Protein AF-A0A7K3RRE2-F1 (afdb_monomer_lite)

Secondary structure (DSSP, 8-state):
------------TTPPPHHHHHHHHHTT--BTTEEEPPPPPTT--SHHHHHHHHHHHHHHHT--TT-EEEE--HHHHTTB-TTS-B-S-EEEEEES-HHHHHHHHTT-STTEEEE---TTS-EEEEE-----TTSPPPTT-HHHHHHHHHHHTS-SBSSSSSPB-PPPPHHHHHHHHHHHSSS--HHHHHHHHHHHHTTT---HHHHHHHHHHHHHHTTT-GGGSTTHHHHHHHHHHTT-GGG--

Structure (mmCIF, N/CA/C/O backbone):
data_AF-A0A7K3RRE2-F1
#
_entry.id   AF-A0A7K3RRE2-F1
#
loop_
_atom_site.group_PDB
_atom_site.id
_atom_site.type_symbol
_atom_site.label_atom_id
_atom_site.label_alt_id
_atom_site.label_comp_id
_atom_site.label_asym_id
_atom_site.label_entity_id
_atom_site.label_seq_id
_atom_site.pdbx_PDB_ins_code
_atom_site.Cartn_x
_atom_site.Cartn_y
_atom_site.Cartn_z
_atom_site.occupancy
_atom_site.B_iso_or_equiv
_atom_site.auth_seq_id
_atom_site.auth_comp_id
_atom_site.auth_asym_id
_atom_site.auth_atom_id
_atom_site.pdbx_PDB_model_num
ATOM 1 N N . MET A 1 1 ? 27.439 -22.203 -12.293 1.00 31.14 1 MET A N 1
ATOM 2 C CA . MET A 1 1 ? 27.326 -22.226 -10.820 1.00 31.14 1 MET A CA 1
ATOM 3 C C . MET A 1 1 ? 26.052 -21.471 -10.484 1.00 31.14 1 MET A C 1
ATOM 5 O O . MET A 1 1 ? 26.013 -20.268 -10.677 1.00 31.14 1 MET A O 1
ATOM 9 N N . VAL A 1 2 ? 24.975 -22.194 -10.182 1.00 26.78 2 VAL A N 1
ATOM 10 C CA . VAL A 1 2 ? 23.625 -21.633 -10.018 1.00 26.78 2 VAL A CA 1
ATOM 11 C C . VAL A 1 2 ? 23.490 -21.145 -8.580 1.00 26.78 2 VAL A C 1
ATOM 13 O O . VAL A 1 2 ? 23.522 -21.957 -7.659 1.00 26.78 2 VAL A O 1
ATOM 16 N N . VAL A 1 3 ? 23.372 -19.833 -8.384 1.00 26.69 3 VAL A N 1
ATOM 17 C CA . VAL A 1 3 ? 22.969 -19.263 -7.096 1.00 26.69 3 VAL A CA 1
ATOM 18 C C . VAL A 1 3 ? 21.448 -19.182 -7.115 1.00 26.69 3 VAL A C 1
ATOM 20 O O . VAL A 1 3 ? 20.869 -18.290 -7.725 1.00 26.69 3 VAL A O 1
ATOM 23 N N . LEU A 1 4 ? 20.800 -20.161 -6.484 1.00 29.23 4 LEU A N 1
ATOM 24 C CA . LEU A 1 4 ? 19.407 -20.041 -6.072 1.00 29.23 4 LEU A CA 1
ATOM 25 C C . LEU A 1 4 ? 19.331 -18.910 -5.040 1.00 29.23 4 LEU A C 1
ATOM 27 O O . LEU A 1 4 ? 19.715 -19.102 -3.886 1.00 29.23 4 LEU A O 1
ATOM 31 N N . VAL A 1 5 ? 18.830 -17.744 -5.444 1.00 36.38 5 VAL A N 1
ATOM 32 C CA . VAL A 1 5 ? 18.353 -16.724 -4.505 1.00 36.38 5 VAL A CA 1
ATOM 33 C C . VAL A 1 5 ? 17.034 -17.243 -3.941 1.00 36.38 5 VAL A C 1
ATOM 35 O O . VAL A 1 5 ? 15.945 -16.976 -4.438 1.00 36.38 5 VAL A O 1
ATOM 38 N N . GLY A 1 6 ? 17.155 -18.114 -2.942 1.00 31.75 6 GLY A N 1
ATOM 39 C CA . GLY A 1 6 ? 16.036 -18.528 -2.120 1.00 31.75 6 GLY A CA 1
ATOM 40 C C . GLY A 1 6 ? 15.532 -17.327 -1.334 1.00 31.75 6 GLY A C 1
ATOM 41 O O . GLY A 1 6 ? 16.311 -16.639 -0.678 1.00 31.75 6 GLY A O 1
ATOM 42 N N . LEU A 1 7 ? 14.219 -17.109 -1.391 1.00 39.25 7 LEU A N 1
ATOM 43 C CA . LEU A 1 7 ? 13.451 -16.333 -0.426 1.00 39.25 7 LEU A CA 1
ATOM 44 C C . LEU A 1 7 ? 13.948 -16.673 0.986 1.00 39.25 7 LEU A C 1
ATOM 46 O O . LEU A 1 7 ? 13.617 -17.729 1.529 1.00 39.25 7 LEU A O 1
ATOM 50 N N . ASN A 1 8 ? 14.769 -15.806 1.576 1.00 35.31 8 ASN A N 1
ATOM 51 C CA . ASN A 1 8 ? 15.226 -15.968 2.948 1.00 35.31 8 ASN A CA 1
ATOM 52 C C . ASN A 1 8 ? 14.050 -15.649 3.882 1.00 35.31 8 ASN A C 1
ATOM 54 O O . ASN A 1 8 ? 13.936 -14.568 4.445 1.00 35.31 8 ASN A O 1
ATOM 58 N N . THR A 1 9 ? 13.158 -16.621 4.065 1.00 47.88 9 THR A N 1
ATOM 59 C CA . THR A 1 9 ? 12.097 -16.601 5.082 1.00 47.88 9 THR A CA 1
ATOM 60 C C . THR A 1 9 ? 12.611 -16.985 6.472 1.00 47.88 9 THR A C 1
ATOM 62 O O . THR A 1 9 ? 11.819 -17.268 7.371 1.00 47.88 9 THR A O 1
ATOM 65 N N . ASN A 1 10 ? 13.928 -17.015 6.685 1.00 42.81 10 ASN A N 1
ATOM 66 C CA . ASN A 1 10 ? 14.509 -17.343 7.981 1.00 42.81 10 ASN A CA 1
ATOM 67 C C . ASN A 1 10 ? 14.494 -16.118 8.893 1.00 42.81 10 ASN A C 1
ATOM 69 O O . ASN A 1 10 ? 15.499 -15.440 9.097 1.00 42.81 10 ASN A O 1
ATOM 73 N N . ARG A 1 11 ? 13.322 -15.864 9.480 1.00 55.97 11 ARG A N 1
ATOM 74 C CA . ARG A 1 11 ? 13.216 -15.013 10.659 1.00 55.97 11 ARG A CA 1
ATOM 75 C C . ARG A 1 11 ? 14.093 -15.632 11.765 1.00 55.97 11 ARG A C 1
ATOM 77 O O . ARG A 1 11 ? 13.909 -16.815 12.065 1.00 55.97 11 ARG A O 1
ATOM 84 N N . PRO A 1 12 ? 15.025 -14.887 12.385 1.00 46.59 12 PRO A N 1
ATOM 85 C CA . PRO A 1 12 ? 15.775 -15.401 13.523 1.00 46.59 12 PRO A CA 1
ATOM 86 C C . PRO A 1 12 ? 14.796 -15.821 14.625 1.00 46.59 12 PRO A C 1
ATOM 88 O O . PRO A 1 12 ? 13.812 -15.124 14.903 1.00 46.59 12 PRO A O 1
ATOM 91 N N . ALA A 1 13 ? 15.036 -16.990 15.223 1.00 40.66 13 ALA A N 1
ATOM 92 C CA . ALA A 1 13 ? 14.185 -17.541 16.269 1.00 40.66 13 ALA A CA 1
ATOM 93 C C . ALA A 1 13 ? 13.994 -16.503 17.392 1.00 40.66 13 ALA A C 1
ATOM 95 O O . ALA A 1 13 ? 14.954 -16.113 18.050 1.00 40.66 13 ALA A O 1
ATOM 96 N N . GLY A 1 14 ? 12.756 -16.030 17.576 1.00 52.34 14 GLY A N 1
ATOM 97 C CA . GLY A 1 14 ? 12.389 -15.063 18.619 1.00 52.34 14 GLY A CA 1
ATOM 98 C C . GLY A 1 14 ? 11.872 -13.706 18.131 1.00 52.34 14 GLY A C 1
ATOM 99 O O . GLY A 1 14 ? 11.270 -12.983 18.924 1.00 52.34 14 GLY A O 1
ATOM 100 N N . GLN A 1 15 ? 12.016 -13.353 16.849 1.00 67.56 15 GLN A N 1
ATOM 101 C CA . GLN A 1 15 ? 11.424 -12.109 16.342 1.00 67.56 15 GLN A CA 1
ATOM 102 C C . GLN A 1 15 ? 9.907 -12.295 16.118 1.00 67.56 15 GLN A C 1
ATOM 104 O O . GLN A 1 15 ? 9.456 -13.261 15.500 1.00 67.56 15 GLN A O 1
ATOM 109 N N . GLN A 1 16 ? 9.088 -11.399 16.674 1.00 83.06 16 GLN A N 1
ATOM 110 C CA . GLN A 1 16 ? 7.632 -11.446 16.503 1.00 83.06 16 GLN A CA 1
ATOM 111 C C . GLN A 1 16 ? 7.243 -11.009 15.083 1.00 83.06 16 GLN A C 1
ATOM 113 O O . GLN A 1 16 ? 7.797 -10.040 14.568 1.00 83.06 16 GLN A O 1
ATOM 118 N N . SER A 1 17 ? 6.268 -11.695 14.472 1.00 93.50 17 SER A N 1
ATOM 119 C CA . SER A 1 17 ? 5.682 -11.268 13.189 1.00 93.50 17 SER A CA 1
ATOM 120 C C . SER A 1 17 ? 5.029 -9.887 13.293 1.00 93.50 17 SER A C 1
ATOM 122 O O . SER A 1 17 ? 4.598 -9.493 14.384 1.00 93.50 17 SER A O 1
ATOM 124 N N . ASP A 1 18 ? 4.888 -9.180 12.168 1.00 95.25 18 ASP A N 1
ATOM 125 C CA . ASP A 1 18 ? 4.164 -7.903 12.136 1.00 95.25 18 ASP A CA 1
ATOM 126 C C . ASP A 1 18 ? 2.739 -8.062 12.674 1.00 95.25 18 ASP A C 1
ATOM 128 O O . ASP A 1 18 ? 2.297 -7.288 13.522 1.00 95.25 18 ASP A O 1
ATOM 132 N N . LEU A 1 19 ? 2.046 -9.128 12.267 1.00 95.50 19 LEU A N 1
ATOM 133 C CA . LEU A 1 19 ? 0.714 -9.455 12.762 1.00 95.50 19 LEU A CA 1
ATOM 134 C C . LEU A 1 19 ? 0.691 -9.630 14.285 1.00 95.50 19 LEU A C 1
ATOM 136 O O . LEU A 1 19 ? -0.239 -9.166 14.944 1.00 95.50 19 LEU A O 1
ATOM 140 N N . SER A 1 20 ? 1.695 -10.293 14.862 1.00 94.62 20 SER A N 1
ATOM 141 C CA . SER A 1 20 ? 1.798 -10.473 16.316 1.00 94.62 20 SER A CA 1
ATOM 142 C C . SER A 1 20 ? 1.983 -9.139 17.037 1.00 94.62 20 SER A C 1
ATOM 144 O O . SER A 1 20 ? 1.308 -8.904 18.041 1.00 94.62 20 SER A O 1
ATOM 146 N N . ARG A 1 21 ? 2.847 -8.261 16.511 1.00 95.56 21 ARG A N 1
ATOM 147 C CA . ARG A 1 21 ? 3.105 -6.919 17.061 1.00 95.56 21 ARG A CA 1
ATOM 148 C C . ARG A 1 21 ? 1.865 -6.034 16.978 1.00 95.56 21 ARG A C 1
ATOM 150 O O . ARG A 1 21 ? 1.461 -5.455 17.983 1.00 95.56 21 ARG A O 1
ATOM 157 N N . ILE A 1 22 ? 1.211 -6.005 15.817 1.00 96.75 22 ILE A N 1
ATOM 158 C CA . ILE A 1 22 ? -0.022 -5.241 15.592 1.00 96.75 22 ILE A CA 1
ATOM 159 C C . ILE A 1 22 ? -1.144 -5.773 16.484 1.00 96.75 22 ILE A C 1
ATOM 161 O O . ILE A 1 22 ? -1.813 -4.984 17.135 1.00 96.75 22 ILE A O 1
ATOM 165 N N . LYS A 1 23 ? -1.319 -7.095 16.616 1.00 95.44 23 LYS A N 1
ATOM 166 C CA . LYS A 1 23 ? -2.306 -7.671 17.551 1.00 95.44 23 LYS A CA 1
ATOM 167 C C . LYS A 1 23 ? -1.994 -7.356 19.013 1.00 95.44 23 LYS A C 1
ATOM 169 O O . LYS A 1 23 ? -2.926 -7.249 19.806 1.00 95.44 23 LYS A O 1
ATOM 174 N N . ALA A 1 24 ? -0.717 -7.286 19.392 1.00 95.25 24 ALA A N 1
ATOM 175 C CA . ALA A 1 24 ? -0.319 -6.935 20.751 1.00 95.25 24 ALA A CA 1
ATOM 176 C C . ALA A 1 24 ? -0.683 -5.483 21.070 1.00 95.25 24 ALA A C 1
ATOM 178 O O . ALA A 1 24 ? -1.351 -5.254 22.071 1.00 95.25 24 ALA A O 1
ATOM 179 N N . TRP A 1 25 ? -0.337 -4.549 20.183 1.00 96.19 25 TRP A N 1
ATOM 180 C CA . TRP A 1 25 ? -0.763 -3.152 20.274 1.00 96.19 25 TRP A CA 1
ATOM 181 C C . TRP A 1 25 ? -2.285 -3.000 20.226 1.00 96.19 25 TRP A C 1
ATOM 183 O O . TRP A 1 25 ? -2.861 -2.324 21.063 1.00 96.19 25 TRP A O 1
ATOM 193 N N . TRP A 1 26 ? -2.973 -3.700 19.326 1.00 96.88 26 TRP A N 1
ATOM 194 C CA . TRP A 1 26 ? -4.429 -3.623 19.221 1.00 96.88 26 TRP A CA 1
ATOM 195 C C . TRP A 1 26 ? -5.137 -3.987 20.530 1.00 96.88 26 TRP A C 1
ATOM 197 O O . TRP A 1 26 ? -6.140 -3.387 20.891 1.00 96.88 26 TRP A O 1
ATOM 207 N N . ARG A 1 27 ? -4.586 -4.949 21.280 1.00 95.25 27 ARG A N 1
ATOM 208 C CA . ARG A 1 27 ? -5.105 -5.351 22.596 1.00 95.25 27 ARG A CA 1
ATOM 209 C C . ARG A 1 27 ? -4.899 -4.307 23.693 1.00 95.25 27 ARG A C 1
ATOM 211 O O . ARG A 1 27 ? -5.543 -4.429 24.729 1.00 95.25 27 ARG A O 1
ATOM 218 N N . THR A 1 28 ? -4.016 -3.328 23.499 1.00 95.00 28 THR A N 1
ATOM 219 C CA . THR A 1 28 ? -3.840 -2.215 24.444 1.00 95.00 28 THR A CA 1
ATOM 220 C C . THR A 1 28 ? -4.787 -1.055 24.159 1.00 95.00 28 THR A C 1
ATOM 222 O O . THR A 1 28 ? -4.822 -0.112 24.942 1.00 95.00 28 THR A O 1
ATOM 225 N N . LEU A 1 29 ? -5.513 -1.089 23.039 1.00 95.38 29 LEU A N 1
ATOM 226 C CA . LEU A 1 29 ? -6.473 -0.055 22.672 1.00 95.38 29 LEU A CA 1
ATOM 227 C C . LEU A 1 29 ? -7.806 -0.253 23.399 1.00 95.38 29 LEU A C 1
ATOM 229 O O . LEU A 1 29 ? -8.198 -1.371 23.737 1.00 95.38 29 LEU A O 1
ATOM 233 N N . GLY A 1 30 ? -8.523 0.851 23.574 1.00 89.25 30 GLY A N 1
ATOM 234 C CA . GLY A 1 30 ? -9.802 0.913 24.272 1.00 89.25 30 GLY A CA 1
ATOM 235 C C . GLY A 1 30 ? -9.765 1.943 25.394 1.00 89.25 30 GLY A C 1
ATOM 236 O O . GLY A 1 30 ? -8.710 2.247 25.949 1.00 89.25 30 GLY A O 1
ATOM 237 N N . GLY A 1 31 ? -10.920 2.511 25.710 1.00 85.56 31 GLY A N 1
ATOM 238 C CA . GLY A 1 31 ? -11.036 3.558 26.713 1.00 85.56 31 GLY A CA 1
ATOM 239 C C . GLY A 1 31 ? -12.449 4.113 26.789 1.00 85.56 31 GLY A C 1
ATOM 240 O O . GLY A 1 31 ? -13.397 3.524 26.271 1.00 85.56 31 GLY A O 1
ATOM 241 N N . ASP A 1 32 ? -12.590 5.259 27.444 1.00 82.38 32 ASP A N 1
ATOM 242 C CA . ASP A 1 32 ? -13.890 5.906 27.569 1.00 82.38 32 ASP A CA 1
ATOM 243 C C . ASP A 1 32 ? -14.425 6.332 26.190 1.00 82.38 32 ASP A C 1
ATOM 245 O O . ASP A 1 32 ? -13.739 7.016 25.428 1.00 82.38 32 ASP A O 1
ATOM 249 N N . ARG A 1 33 ? -15.640 5.882 25.854 1.00 91.69 33 ARG A N 1
ATOM 250 C CA . ARG A 1 33 ? -16.320 6.083 24.556 1.00 91.69 33 ARG A CA 1
ATOM 251 C C . ARG A 1 33 ? -15.571 5.582 23.308 1.00 91.69 33 ARG A C 1
ATOM 253 O O . ARG A 1 33 ? -15.997 5.889 22.192 1.00 91.69 33 ARG A O 1
ATOM 260 N N . PHE A 1 34 ? -14.525 4.768 23.472 1.00 96.81 34 PHE A N 1
ATOM 261 C CA . PHE A 1 34 ? -13.806 4.126 22.371 1.00 96.81 34 PHE A CA 1
ATOM 262 C C . PHE A 1 34 ? -13.542 2.641 22.635 1.00 96.81 34 PHE A C 1
ATOM 264 O O . PHE A 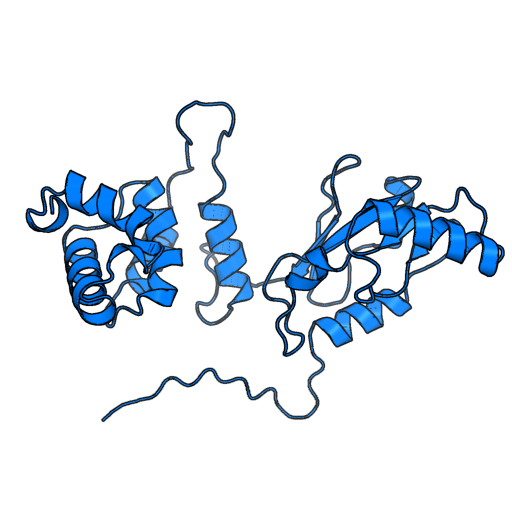1 34 ? -12.964 2.261 23.653 1.00 96.81 34 PHE A O 1
ATOM 271 N N . ALA A 1 35 ? -13.897 1.793 21.675 1.00 96.69 35 ALA A N 1
ATOM 272 C CA . ALA A 1 35 ? -13.649 0.359 21.731 1.00 96.69 35 ALA A CA 1
ATOM 273 C C . ALA A 1 35 ? -12.964 -0.150 20.460 1.00 96.69 35 ALA A C 1
ATOM 275 O O . ALA A 1 35 ? -13.045 0.442 19.388 1.00 96.69 35 ALA A O 1
ATOM 276 N N . VAL A 1 36 ? -12.323 -1.310 20.558 1.00 96.56 36 VAL A N 1
ATOM 277 C CA . VAL A 1 36 ? -11.822 -2.023 19.385 1.00 96.56 36 VAL A CA 1
ATOM 278 C C . VAL A 1 36 ? -12.420 -3.415 19.321 1.00 96.56 36 VAL A C 1
ATOM 280 O O . VAL A 1 36 ? -12.507 -4.118 20.333 1.00 96.56 36 VAL A O 1
ATOM 283 N N . LEU A 1 37 ? -12.831 -3.833 18.126 1.00 94.62 37 LEU A N 1
ATOM 284 C CA . LEU A 1 37 ? -13.268 -5.209 17.925 1.00 94.62 37 LEU A CA 1
ATOM 285 C C . LEU A 1 37 ? -12.062 -6.144 17.965 1.00 94.62 37 LEU A C 1
ATOM 287 O O . LEU A 1 37 ? -10.975 -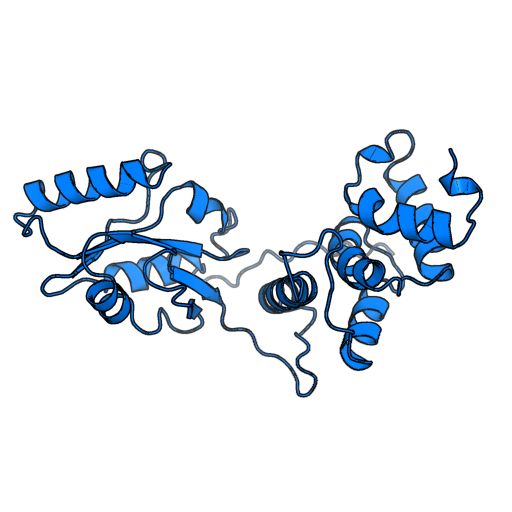5.759 17.531 1.00 94.62 37 LEU A O 1
ATOM 291 N N . PRO A 1 38 ? -12.218 -7.393 18.432 1.00 90.88 38 PRO A N 1
ATOM 292 C CA . PRO A 1 38 ? -11.141 -8.368 18.330 1.00 90.88 38 PRO A CA 1
ATOM 293 C C . PRO A 1 38 ? -10.701 -8.527 16.862 1.00 90.88 38 PRO A C 1
ATOM 295 O O . PRO A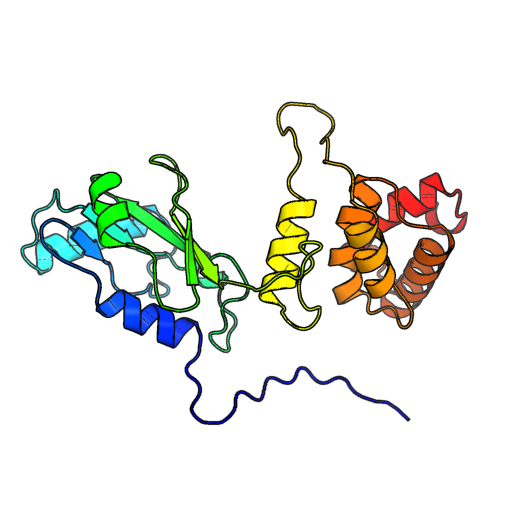 1 38 ? -11.523 -8.325 15.961 1.00 90.88 38 PRO A O 1
ATOM 298 N N . PRO A 1 39 ? -9.432 -8.904 16.601 1.00 87.19 39 PRO A N 1
ATOM 299 C CA . PRO A 1 39 ? -8.972 -9.236 15.255 1.00 87.19 39 PRO A CA 1
ATOM 300 C C . PRO A 1 39 ? -9.953 -10.180 14.542 1.00 87.19 39 PRO A C 1
ATOM 302 O O . PRO A 1 39 ? -10.477 -11.086 15.196 1.00 87.19 39 PRO A O 1
ATOM 305 N N . PRO A 1 40 ? -10.199 -10.003 13.233 1.00 84.62 40 PRO A N 1
ATOM 306 C CA . PRO A 1 40 ? -11.231 -10.739 12.526 1.00 84.62 40 PRO A CA 1
ATOM 307 C C . PRO A 1 40 ? -10.936 -12.238 12.536 1.00 84.62 40 PRO A C 1
ATOM 309 O O . PRO A 1 40 ? -9.809 -12.692 12.311 1.00 84.62 40 PRO A O 1
ATOM 312 N N . THR A 1 41 ? -11.987 -13.008 12.763 1.00 78.75 41 THR A N 1
ATOM 313 C CA . THR A 1 41 ? -12.107 -14.393 12.313 1.00 78.75 41 THR A CA 1
ATOM 314 C C . THR A 1 41 ? -12.550 -14.399 10.849 1.00 78.75 41 THR A C 1
ATOM 316 O O . THR A 1 41 ? -12.943 -13.370 10.300 1.00 78.75 41 THR A O 1
ATOM 319 N N . ARG A 1 42 ? -12.545 -15.568 10.196 1.00 74.62 42 ARG A N 1
ATOM 320 C CA . ARG A 1 42 ? -13.058 -15.698 8.817 1.00 74.62 42 ARG A CA 1
ATOM 321 C C . ARG A 1 42 ? -14.544 -15.333 8.659 1.00 74.62 42 ARG A C 1
ATOM 323 O O . ARG A 1 42 ? -15.000 -15.231 7.530 1.00 74.62 42 ARG A O 1
ATOM 330 N N . SER A 1 43 ? -15.279 -15.154 9.759 1.00 73.62 43 SER A N 1
ATOM 331 C CA . SER A 1 43 ? -16.689 -14.751 9.761 1.00 73.62 43 SER A CA 1
ATOM 332 C C . SER A 1 43 ? -16.911 -13.248 9.571 1.00 73.62 43 SER A C 1
ATOM 334 O O . SER A 1 43 ? -17.968 -12.888 9.077 1.00 73.62 43 SER A O 1
ATOM 336 N N . ARG A 1 44 ? -15.941 -12.378 9.902 1.00 79.44 44 ARG A N 1
ATOM 337 C CA . ARG A 1 44 ? -16.030 -10.932 9.627 1.00 79.44 44 ARG A CA 1
ATOM 338 C C . ARG A 1 44 ? -15.389 -10.641 8.278 1.00 79.44 44 ARG A C 1
ATOM 340 O O . ARG A 1 44 ? -14.197 -10.325 8.218 1.00 79.44 44 ARG A O 1
ATOM 347 N N . TYR A 1 45 ? -16.141 -10.800 7.196 1.00 73.00 45 TYR A N 1
ATOM 348 C CA . TYR A 1 45 ? -15.609 -10.683 5.840 1.00 73.00 45 TYR A CA 1
ATOM 349 C C . TYR A 1 45 ? -15.705 -9.254 5.293 1.00 73.00 45 TYR A C 1
ATOM 351 O O . TYR A 1 45 ? -14.775 -8.793 4.623 1.00 73.00 45 TYR A O 1
ATOM 359 N N . THR A 1 46 ? -16.784 -8.546 5.633 1.00 79.06 46 THR A N 1
ATOM 360 C CA . THR A 1 46 ? -17.142 -7.230 5.091 1.00 79.06 46 THR A CA 1
ATOM 361 C C . THR A 1 46 ? -17.113 -6.111 6.137 1.00 79.06 46 THR A C 1
ATOM 363 O O . THR A 1 46 ? -16.917 -6.336 7.333 1.00 79.06 46 THR A O 1
ATOM 366 N N . GLN A 1 47 ? -17.305 -4.874 5.667 1.00 79.75 47 GLN A N 1
ATOM 367 C CA . GLN A 1 47 ? -17.511 -3.705 6.520 1.00 79.75 47 GLN A CA 1
ATOM 368 C C . GLN A 1 47 ? -18.822 -3.813 7.321 1.00 79.75 47 GLN A C 1
ATOM 370 O O . GLN A 1 47 ? -18.837 -3.527 8.514 1.00 79.75 47 GLN A O 1
ATOM 375 N N . SER A 1 48 ? -19.915 -4.263 6.694 1.00 82.19 48 SER A N 1
ATOM 376 C CA . SER A 1 48 ? -21.219 -4.410 7.355 1.00 82.19 48 SER A CA 1
ATOM 377 C C . SER A 1 48 ? -21.149 -5.361 8.550 1.00 82.19 48 SER A C 1
ATOM 379 O O . SER A 1 48 ? -21.614 -5.000 9.630 1.00 82.19 48 SER A O 1
ATOM 381 N N . ASP A 1 49 ? -20.448 -6.489 8.398 1.00 83.62 49 ASP A N 1
ATOM 382 C CA . ASP A 1 49 ? -20.230 -7.469 9.473 1.00 83.62 49 ASP A CA 1
ATOM 383 C C . ASP A 1 49 ? -19.549 -6.826 10.697 1.00 83.62 49 ASP A C 1
ATOM 385 O O . ASP A 1 49 ? -19.802 -7.195 11.837 1.00 83.62 49 ASP A O 1
ATOM 389 N N . GLY A 1 50 ? -18.688 -5.822 10.485 1.00 86.44 50 GLY A N 1
ATOM 390 C CA . GLY A 1 50 ? -18.032 -5.104 11.577 1.00 86.44 50 GLY A CA 1
ATOM 391 C C . GLY A 1 50 ? -18.986 -4.253 12.418 1.00 86.44 50 GLY A C 1
ATOM 392 O O . GLY A 1 50 ? -18.790 -4.139 13.625 1.00 86.44 50 GLY A O 1
ATOM 393 N N . HIS A 1 51 ? -20.027 -3.669 11.820 1.00 90.06 51 HIS A N 1
ATOM 394 C CA . HIS A 1 51 ? -21.032 -2.915 12.577 1.00 90.06 51 HIS A CA 1
ATOM 395 C C . HIS A 1 51 ? -21.934 -3.844 13.400 1.00 90.06 51 HIS A C 1
ATOM 397 O O . HIS A 1 51 ? -22.260 -3.518 14.542 1.00 90.06 51 HIS A O 1
ATOM 403 N N . GLU A 1 52 ? -22.295 -5.005 12.851 1.00 90.31 52 GLU A N 1
ATOM 404 C CA . GLU A 1 52 ? -23.078 -6.027 13.555 1.00 90.31 52 GLU A CA 1
ATOM 405 C C . GLU A 1 52 ? -22.292 -6.615 14.735 1.00 90.31 52 GLU A C 1
ATOM 407 O O . GLU A 1 52 ? -22.784 -6.610 15.866 1.00 90.31 52 GLU A O 1
ATOM 412 N N . ASP A 1 53 ? -21.029 -6.991 14.509 1.00 90.50 53 ASP A N 1
ATOM 413 C CA . ASP A 1 53 ? -20.122 -7.472 15.556 1.00 90.50 53 ASP A CA 1
ATOM 414 C C . ASP A 1 53 ? -19.941 -6.441 16.684 1.00 90.50 53 ASP A C 1
ATOM 416 O O . ASP A 1 53 ? -19.824 -6.802 17.858 1.00 90.50 53 ASP A O 1
ATOM 420 N N . ALA A 1 54 ? -19.893 -5.148 16.345 1.00 92.31 54 ALA A N 1
ATOM 421 C CA . ALA A 1 54 ? -19.803 -4.084 17.338 1.00 92.31 54 ALA A CA 1
ATOM 422 C C . ALA A 1 54 ? -21.068 -3.995 18.189 1.00 92.31 54 ALA A C 1
ATOM 424 O O . ALA A 1 54 ? -20.962 -3.949 19.414 1.00 92.31 54 ALA A O 1
ATOM 425 N N . ALA A 1 55 ? -22.248 -4.036 17.567 1.00 92.69 55 ALA A N 1
ATOM 426 C CA . ALA A 1 55 ? -23.518 -4.024 18.285 1.00 92.69 55 ALA A CA 1
ATOM 427 C C . ALA A 1 55 ? -23.647 -5.229 19.235 1.00 92.69 55 ALA A C 1
ATOM 429 O O . ALA A 1 55 ? -24.006 -5.054 20.403 1.00 92.69 55 ALA A O 1
ATOM 430 N N . GLU A 1 56 ? -23.288 -6.433 18.777 1.00 93.25 56 GLU A N 1
ATOM 431 C CA . GLU A 1 56 ? -23.295 -7.646 19.605 1.00 93.25 56 GLU A CA 1
ATOM 432 C C . GLU A 1 56 ? -22.291 -7.550 20.762 1.00 93.25 56 GLU A C 1
ATOM 434 O O . GLU A 1 56 ? -22.630 -7.826 21.921 1.00 93.25 56 GLU A O 1
ATOM 439 N N . MET A 1 57 ? -21.058 -7.115 20.477 1.00 92.94 57 MET A N 1
ATOM 440 C CA . MET A 1 57 ? -20.029 -6.937 21.500 1.00 92.94 57 MET A CA 1
ATOM 441 C C . MET A 1 57 ? -20.463 -5.906 22.545 1.00 92.94 57 MET A C 1
ATOM 443 O O . MET A 1 57 ? -20.241 -6.121 23.739 1.00 92.94 57 MET A O 1
ATOM 447 N N . PHE A 1 58 ? -21.074 -4.800 22.118 1.00 94.50 58 PHE A N 1
ATOM 448 C CA . PHE A 1 58 ? -21.528 -3.746 23.017 1.00 94.50 58 PHE A CA 1
ATOM 449 C C . PHE A 1 58 ? -22.651 -4.228 23.925 1.00 94.50 58 PHE A C 1
ATOM 451 O O . PHE A 1 58 ? -22.543 -4.074 25.143 1.00 94.50 58 PHE A O 1
ATOM 458 N N . ALA A 1 59 ? -23.659 -4.900 23.363 1.00 94.25 59 ALA A N 1
ATOM 459 C CA . ALA A 1 59 ? -24.747 -5.496 24.134 1.00 94.25 59 ALA A CA 1
ATOM 460 C C . ALA A 1 59 ? -24.226 -6.522 25.155 1.00 94.25 59 ALA A C 1
ATOM 462 O O . ALA A 1 59 ? -24.614 -6.494 26.321 1.00 94.25 59 ALA A O 1
ATOM 463 N N . THR A 1 60 ? -23.289 -7.380 24.742 1.00 94.69 60 THR A N 1
ATOM 464 C CA . THR A 1 60 ? -22.715 -8.433 25.597 1.00 94.69 60 THR A CA 1
ATOM 465 C C . THR A 1 60 ? -21.871 -7.869 26.741 1.00 94.69 60 THR A C 1
ATOM 467 O O . THR A 1 60 ? -21.847 -8.433 27.834 1.00 94.69 60 THR A O 1
ATOM 470 N N . ARG A 1 61 ? -21.149 -6.767 26.504 1.00 92.50 61 ARG A N 1
ATOM 471 C CA . ARG A 1 61 ? -20.213 -6.176 27.478 1.00 92.50 61 ARG A CA 1
ATOM 472 C C . ARG A 1 61 ? -20.792 -4.996 28.259 1.00 92.50 61 ARG A C 1
ATOM 474 O O . ARG A 1 61 ? -20.076 -4.426 29.075 1.00 92.50 61 ARG A O 1
ATOM 481 N N . GLY A 1 62 ? -22.049 -4.622 28.012 1.00 92.44 62 GLY A N 1
ATOM 482 C CA . GLY A 1 62 ? -22.677 -3.455 28.636 1.00 92.44 62 GLY A CA 1
ATOM 483 C C . GLY A 1 62 ? -22.018 -2.128 28.240 1.00 92.44 62 GLY A C 1
ATOM 484 O O . GLY A 1 62 ? -21.983 -1.197 29.040 1.00 92.44 62 GLY A O 1
ATOM 485 N N . ILE A 1 63 ? -21.460 -2.053 27.030 1.00 92.88 63 ILE A N 1
ATOM 486 C CA . ILE A 1 63 ? -20.874 -0.828 26.470 1.00 92.88 63 ILE A CA 1
ATOM 487 C C . ILE A 1 63 ? -22.006 0.000 25.848 1.00 92.88 63 ILE A C 1
ATOM 489 O O . ILE A 1 63 ? -22.927 -0.556 25.248 1.00 92.88 63 ILE A O 1
ATOM 493 N N . ALA A 1 64 ? -21.953 1.327 25.987 1.00 92.56 64 ALA A N 1
ATOM 494 C CA . ALA A 1 64 ? -22.972 2.212 25.428 1.00 92.56 64 ALA A CA 1
ATOM 495 C C . ALA A 1 64 ? -23.027 2.091 23.893 1.00 92.56 64 ALA A C 1
ATOM 497 O O . ALA A 1 64 ? -21.986 2.055 23.238 1.00 92.56 64 ALA A O 1
ATOM 498 N N . ALA A 1 65 ? -24.230 2.031 23.315 1.00 90.00 65 ALA A N 1
ATOM 499 C CA . ALA A 1 65 ? -24.419 1.770 21.884 1.00 90.00 65 ALA A CA 1
ATOM 500 C C . ALA A 1 65 ? -23.860 2.874 20.962 1.00 90.00 65 ALA A C 1
ATOM 502 O O . ALA A 1 65 ? -23.615 2.625 19.786 1.00 90.00 65 ALA A O 1
ATOM 503 N N . ASP A 1 66 ? -23.648 4.079 21.493 1.00 92.31 66 ASP A N 1
ATOM 504 C CA . ASP A 1 66 ? -23.043 5.231 20.818 1.00 92.31 66 ASP A CA 1
ATOM 505 C C . ASP A 1 66 ? -21.511 5.301 20.979 1.00 92.31 66 ASP A C 1
ATOM 507 O O . ASP A 1 66 ? -20.874 6.245 20.506 1.00 92.31 66 ASP A O 1
ATOM 511 N N . THR A 1 67 ? -20.900 4.296 21.615 1.00 96.75 67 THR A N 1
ATOM 512 C CA . THR A 1 67 ? -19.442 4.174 21.732 1.00 96.75 67 THR A CA 1
ATOM 513 C C . THR A 1 67 ? -18.814 4.074 20.346 1.00 96.75 67 THR A C 1
ATOM 515 O O . THR A 1 67 ? -19.216 3.261 19.513 1.00 96.75 67 THR A O 1
ATOM 518 N N . SER A 1 68 ? -17.785 4.883 20.100 1.00 97.62 68 SER A N 1
ATOM 519 C CA . SER A 1 68 ? -17.049 4.840 18.836 1.00 97.62 68 SER A CA 1
ATOM 520 C C . SER A 1 68 ? -16.141 3.617 18.794 1.00 97.62 68 SER A C 1
ATOM 522 O O . SER A 1 68 ? -15.639 3.175 19.828 1.00 97.62 68 SER A O 1
ATOM 524 N N . PHE A 1 69 ? -15.896 3.050 17.617 1.00 97.31 69 PHE A N 1
ATOM 525 C CA . PHE A 1 69 ? -15.092 1.836 17.529 1.00 97.31 69 PHE A CA 1
ATOM 526 C C . PHE A 1 69 ? -14.243 1.731 16.277 1.00 97.31 69 PHE A C 1
ATOM 528 O O . PHE A 1 69 ? -14.563 2.317 15.247 1.00 97.31 69 PHE A O 1
ATOM 535 N N . ALA A 1 70 ? -13.177 0.936 16.378 1.00 97.44 70 ALA A N 1
ATOM 536 C CA . ALA A 1 70 ? -12.328 0.556 15.257 1.00 97.44 70 ALA A CA 1
ATOM 537 C C . ALA A 1 70 ? -12.232 -0.969 15.098 1.00 97.44 70 ALA A C 1
ATOM 539 O O . ALA A 1 70 ? -12.353 -1.736 16.059 1.00 97.44 70 ALA A O 1
ATOM 540 N N . TYR A 1 71 ? -12.000 -1.414 13.867 1.00 96.12 71 TYR A N 1
ATOM 541 C CA . TYR A 1 71 ? -11.838 -2.818 13.501 1.00 96.12 71 TYR A CA 1
ATOM 542 C C . TYR A 1 71 ? -11.105 -2.957 12.168 1.00 96.12 71 TYR A C 1
ATOM 544 O O . TYR A 1 71 ? -10.908 -1.993 11.440 1.00 96.12 71 TYR A O 1
ATOM 552 N N . TRP A 1 72 ? -10.734 -4.177 11.802 1.00 95.19 72 TRP A N 1
ATOM 553 C CA . TRP A 1 72 ? -10.499 -4.524 10.404 1.00 95.19 72 TRP A CA 1
ATOM 554 C C . TRP A 1 72 ? -11.218 -5.835 10.089 1.00 95.19 72 TRP A C 1
ATOM 556 O O . TRP A 1 72 ? -11.458 -6.650 10.986 1.00 95.19 72 TRP A O 1
ATOM 566 N N . HIS A 1 73 ? -11.611 -6.009 8.830 1.00 91.75 73 HIS A N 1
ATOM 567 C CA . HIS A 1 73 ? -12.293 -7.209 8.343 1.00 91.75 73 HIS A CA 1
ATOM 568 C C . HIS A 1 73 ? -11.314 -8.137 7.610 1.00 91.75 73 HIS A C 1
ATOM 570 O O . HIS A 1 73 ? -10.143 -7.803 7.408 1.00 91.75 73 HIS A O 1
ATOM 576 N N . TRP A 1 74 ? -11.779 -9.329 7.237 1.00 89.25 74 TRP A N 1
ATOM 577 C CA . TRP A 1 74 ? -10.944 -10.374 6.651 1.00 89.25 74 TRP A CA 1
ATOM 578 C C . TRP A 1 74 ? -10.284 -9.948 5.333 1.00 89.25 74 TRP A C 1
ATOM 580 O O . TRP A 1 74 ? -9.111 -10.226 5.147 1.00 89.25 74 TRP A O 1
ATOM 590 N N . GLN A 1 75 ? -10.956 -9.200 4.454 1.00 88.75 75 GLN A N 1
ATOM 591 C CA . GLN A 1 75 ? -10.289 -8.702 3.236 1.00 88.75 75 GLN A CA 1
ATOM 592 C C . GLN A 1 75 ? -9.141 -7.721 3.546 1.00 88.75 75 GLN A C 1
ATOM 594 O O . GLN A 1 75 ? -8.092 -7.792 2.919 1.00 88.75 75 GLN A O 1
ATOM 599 N N . SER A 1 76 ? -9.267 -6.853 4.561 1.00 91.44 76 SER A N 1
ATOM 600 C CA . SER A 1 76 ? -8.126 -6.040 5.022 1.00 91.44 76 SER A CA 1
ATOM 601 C C . SER A 1 76 ? -7.000 -6.906 5.604 1.00 91.44 76 SER A C 1
ATOM 603 O O . SER A 1 76 ? -5.843 -6.492 5.621 1.00 91.44 76 SER A O 1
ATOM 605 N N . HIS A 1 77 ? -7.321 -8.107 6.095 1.00 91.94 77 HIS A N 1
ATOM 606 C CA . HIS A 1 77 ? -6.341 -9.060 6.614 1.00 91.94 77 HIS A CA 1
ATOM 607 C C . HIS A 1 77 ? -5.453 -9.659 5.512 1.00 91.94 77 HIS A C 1
ATOM 609 O O . HIS A 1 77 ? -4.339 -10.079 5.822 1.00 91.94 77 HIS A O 1
ATOM 615 N N . ASP A 1 78 ? -5.876 -9.621 4.243 1.00 90.75 78 ASP A N 1
ATOM 616 C CA . ASP A 1 78 ? -5.069 -10.075 3.100 1.00 90.75 78 ASP A CA 1
ATOM 617 C C . ASP A 1 78 ? -3.798 -9.223 2.888 1.00 90.75 78 ASP A C 1
ATOM 619 O O . ASP A 1 78 ? -2.896 -9.620 2.153 1.00 90.75 78 ASP A O 1
ATOM 623 N N . ALA A 1 79 ? -3.667 -8.087 3.587 1.00 94.25 79 ALA A N 1
ATOM 624 C CA . ALA A 1 79 ? -2.424 -7.322 3.669 1.00 94.25 79 ALA A CA 1
ATOM 625 C C . ALA A 1 79 ? -1.266 -8.098 4.334 1.00 94.25 79 ALA A C 1
ATOM 627 O O . ALA A 1 79 ? -0.104 -7.708 4.189 1.00 94.25 79 ALA A O 1
ATOM 628 N N . PHE A 1 80 ? -1.558 -9.172 5.076 1.00 94.62 80 PHE A N 1
ATOM 629 C CA . PHE A 1 80 ? -0.554 -10.020 5.711 1.00 94.62 80 PHE A CA 1
ATOM 630 C C . PHE A 1 80 ? -0.221 -11.253 4.871 1.00 94.62 80 PHE A C 1
ATOM 632 O O . PHE A 1 80 ? -1.093 -11.979 4.396 1.00 94.62 80 PHE A O 1
ATOM 639 N N . ALA A 1 81 ? 1.068 -11.571 4.797 1.00 93.25 81 ALA A N 1
ATOM 640 C CA . ALA A 1 81 ? 1.531 -12.862 4.323 1.00 93.25 81 ALA A CA 1
ATOM 641 C C . ALA A 1 81 ? 1.112 -13.989 5.279 1.00 93.25 81 ALA A C 1
ATOM 643 O O . ALA A 1 81 ? 0.856 -13.777 6.467 1.00 93.25 81 ALA A O 1
ATOM 644 N N . ARG A 1 82 ? 1.190 -15.238 4.803 1.00 90.50 82 ARG A N 1
ATOM 645 C CA . ARG A 1 82 ? 1.006 -16.429 5.655 1.00 90.50 82 ARG A CA 1
ATOM 646 C C . ARG A 1 82 ? 1.993 -16.487 6.832 1.00 90.50 82 ARG A C 1
ATOM 648 O O . ARG A 1 82 ? 1.659 -17.048 7.869 1.00 90.50 82 ARG A O 1
ATOM 655 N N . SER A 1 83 ? 3.181 -15.893 6.690 1.00 90.94 83 SER A N 1
ATOM 656 C CA . SER A 1 83 ? 4.196 -15.746 7.751 1.00 90.94 83 SER A CA 1
ATOM 657 C C . SER A 1 83 ? 3.833 -14.704 8.825 1.00 90.94 83 SER A C 1
ATOM 659 O O . SER A 1 83 ? 4.541 -14.575 9.833 1.00 90.94 83 SER A O 1
ATOM 661 N N . GLY A 1 84 ? 2.753 -13.946 8.610 1.00 93.06 84 GLY A N 1
ATOM 662 C CA . GLY A 1 84 ? 2.327 -12.825 9.441 1.00 93.06 84 GLY A CA 1
ATOM 663 C C . GLY A 1 84 ? 3.062 -11.515 9.155 1.00 93.06 84 GLY A C 1
ATOM 664 O O . GLY A 1 84 ? 2.891 -10.572 9.922 1.00 93.06 84 GLY A O 1
ATOM 665 N N . ASP A 1 85 ? 3.884 -11.446 8.105 1.00 94.44 85 ASP A N 1
ATOM 666 C CA . ASP A 1 85 ? 4.536 -10.199 7.694 1.00 94.44 85 ASP A CA 1
ATOM 667 C C . ASP A 1 85 ? 3.539 -9.291 6.970 1.00 94.44 85 ASP A C 1
ATOM 669 O O . ASP A 1 85 ? 2.773 -9.753 6.125 1.00 94.44 85 ASP A O 1
ATOM 673 N N . LEU A 1 86 ? 3.538 -8.001 7.297 1.00 95.56 86 LEU A N 1
ATOM 674 C CA . LEU A 1 86 ? 2.693 -7.009 6.638 1.00 95.56 86 LEU A CA 1
ATOM 675 C C . LEU A 1 86 ? 3.320 -6.664 5.280 1.00 95.56 86 LEU A C 1
ATOM 677 O O . LEU A 1 86 ? 4.399 -6.067 5.229 1.00 95.56 86 LEU A O 1
ATOM 681 N N . GLN A 1 87 ? 2.658 -7.079 4.199 1.00 93.25 87 GLN A N 1
ATOM 682 C CA . GLN A 1 87 ? 3.100 -6.898 2.811 1.00 93.25 87 GLN A CA 1
ATOM 683 C C . GLN A 1 87 ? 2.323 -5.804 2.073 1.00 93.25 87 GLN A C 1
ATOM 685 O O . GLN A 1 87 ? 2.797 -5.318 1.049 1.00 93.25 87 GLN A O 1
ATOM 690 N N . GLY A 1 88 ? 1.161 -5.401 2.586 1.00 93.44 88 GLY A N 1
ATOM 691 C CA . GLY A 1 88 ? 0.340 -4.319 2.049 1.00 93.44 88 GLY A CA 1
ATOM 692 C C . GLY A 1 88 ? -0.150 -3.370 3.138 1.00 93.44 88 GLY A C 1
ATOM 693 O O . GLY A 1 88 ? 0.149 -3.549 4.315 1.00 93.44 88 GLY A O 1
ATOM 694 N N . VAL A 1 89 ? -0.926 -2.367 2.739 1.00 96.38 89 VAL A N 1
ATOM 695 C CA . VAL A 1 89 ? -1.574 -1.444 3.677 1.00 96.38 89 VAL A CA 1
ATOM 696 C C . VAL A 1 89 ? -2.693 -2.171 4.423 1.00 96.38 89 VAL A C 1
ATOM 698 O O . VAL A 1 89 ? -3.577 -2.759 3.797 1.00 96.38 89 VAL A O 1
ATOM 701 N N . LEU A 1 90 ? -2.689 -2.104 5.755 1.00 97.19 90 LEU A N 1
ATOM 702 C CA . LEU A 1 90 ? -3.792 -2.599 6.573 1.00 97.19 90 LEU A CA 1
ATOM 703 C C . LEU A 1 90 ? -4.852 -1.504 6.727 1.00 97.19 90 LEU A C 1
ATOM 705 O O . LEU A 1 90 ? -4.617 -0.493 7.387 1.00 97.19 90 LEU A O 1
ATOM 709 N N . TYR A 1 91 ? -6.038 -1.722 6.165 1.00 96.69 91 TYR A N 1
ATOM 710 C CA . TYR A 1 91 ? -7.163 -0.800 6.323 1.00 96.69 91 TYR A CA 1
ATOM 711 C C . TYR A 1 91 ? -7.928 -1.072 7.621 1.00 96.69 91 TYR A C 1
ATOM 713 O O . TYR A 1 91 ? -8.483 -2.161 7.810 1.00 96.69 91 TYR A O 1
ATOM 721 N N . LEU A 1 92 ? -7.969 -0.060 8.488 1.00 96.94 92 LEU A N 1
ATOM 722 C CA . LEU A 1 92 ? -8.708 -0.037 9.743 1.00 96.94 92 LEU A CA 1
ATOM 723 C C . LEU A 1 92 ? -9.993 0.781 9.552 1.00 96.94 92 LEU A C 1
ATOM 725 O O . LEU A 1 92 ? -9.970 1.985 9.288 1.00 96.94 92 LEU A O 1
ATOM 729 N N . HIS A 1 93 ? -11.120 0.102 9.685 1.00 96.12 93 HIS A N 1
ATOM 730 C CA . HIS A 1 93 ? -12.462 0.652 9.569 1.00 96.12 93 HIS A CA 1
ATOM 731 C C . HIS A 1 93 ? -12.998 1.051 10.930 1.00 96.12 93 HIS A C 1
ATOM 733 O O . HIS A 1 93 ? -12.449 0.676 11.969 1.00 96.12 93 HIS A O 1
ATOM 739 N N . TRP A 1 94 ? -14.068 1.831 10.925 1.00 96.56 94 TRP A N 1
ATOM 740 C CA . TRP A 1 94 ? -14.560 2.453 12.138 1.00 96.56 94 TRP A CA 1
ATOM 741 C C . TRP A 1 94 ? -16.053 2.770 12.077 1.00 96.56 94 TRP A C 1
ATOM 743 O O . TRP A 1 94 ? -16.666 2.745 11.011 1.00 96.56 94 TRP A O 1
ATOM 753 N N . GLY A 1 95 ? -16.624 3.062 13.242 1.00 95.31 95 GLY A N 1
ATOM 754 C CA . GLY A 1 95 ? -17.978 3.581 13.407 1.00 95.31 95 GLY A CA 1
ATOM 755 C C . GLY A 1 95 ? -18.067 4.531 14.604 1.00 95.31 95 GLY A C 1
ATOM 756 O O . GLY A 1 95 ? -17.206 4.512 15.484 1.00 95.31 95 GLY A O 1
ATOM 757 N N . GLY A 1 96 ? -19.104 5.372 14.628 1.00 95.12 96 GLY A N 1
ATOM 758 C CA . GLY A 1 96 ? -19.296 6.402 15.656 1.00 95.12 96 GLY A CA 1
ATOM 759 C C . GLY A 1 96 ? -18.693 7.753 15.265 1.00 95.12 96 GLY A C 1
ATOM 760 O O . GLY A 1 96 ? -18.858 8.196 14.131 1.00 95.12 96 GLY A O 1
ATOM 761 N N . ASP A 1 97 ? -18.027 8.424 16.203 1.00 96.31 97 ASP A N 1
ATOM 762 C CA . ASP A 1 97 ? -17.371 9.714 15.988 1.00 96.31 97 ASP A CA 1
ATOM 763 C C . ASP A 1 97 ? -15.927 9.535 15.494 1.00 96.31 97 ASP A C 1
ATOM 765 O O . ASP A 1 97 ? -15.073 8.954 16.168 1.00 96.31 97 ASP A O 1
ATOM 769 N N . HIS A 1 98 ? -15.631 10.080 14.314 1.00 96.81 98 HIS A N 1
ATOM 770 C CA . HIS A 1 98 ? -14.328 9.929 13.666 1.00 96.81 98 HIS A CA 1
ATOM 771 C C . HIS A 1 98 ? -13.173 10.513 14.489 1.00 96.81 98 HIS A C 1
ATOM 773 O O . HIS A 1 98 ? -12.089 9.931 14.529 1.00 96.81 98 HIS A O 1
ATOM 779 N N . ALA A 1 99 ? -13.380 11.666 15.136 1.00 96.56 99 ALA A N 1
ATOM 780 C CA . ALA A 1 99 ? -12.334 12.316 15.921 1.00 96.56 99 ALA A CA 1
ATOM 781 C C . ALA A 1 99 ? -11.959 11.464 17.141 1.00 96.56 99 ALA A C 1
ATOM 783 O O . ALA A 1 99 ? -10.777 11.245 17.397 1.00 96.56 99 ALA A O 1
ATOM 784 N N . THR A 1 100 ? -12.960 10.902 17.821 1.00 97.19 100 THR A N 1
ATOM 785 C CA . THR A 1 100 ? -12.780 9.956 18.928 1.00 97.19 100 THR A CA 1
ATOM 786 C C . THR A 1 100 ? -11.997 8.721 18.483 1.00 97.19 100 THR A C 1
ATOM 788 O O . THR A 1 100 ? -11.057 8.320 19.167 1.00 97.19 100 THR A O 1
ATOM 791 N N . VAL A 1 101 ? -12.313 8.148 17.314 1.00 97.50 101 VAL A N 1
ATOM 792 C CA . VAL A 1 101 ? -11.556 7.007 16.766 1.00 97.50 101 VAL A CA 1
ATOM 793 C C . VAL A 1 101 ? -10.118 7.395 16.425 1.00 97.50 101 VAL A C 1
ATOM 795 O O . VAL A 1 101 ? -9.197 6.661 16.773 1.00 97.50 101 VAL A O 1
ATOM 798 N N . ALA A 1 102 ? -9.902 8.549 15.790 1.00 97.12 102 ALA A N 1
ATOM 799 C CA . ALA A 1 102 ? -8.562 9.028 15.460 1.00 97.12 102 ALA A CA 1
ATOM 800 C C . ALA A 1 102 ? -7.700 9.207 16.721 1.00 97.12 102 ALA A C 1
ATOM 802 O O . ALA A 1 102 ? -6.563 8.742 16.762 1.00 97.12 102 ALA A O 1
ATOM 803 N N . THR A 1 103 ? -8.256 9.814 17.775 1.00 96.12 103 THR A N 1
ATOM 804 C CA . THR A 1 103 ? -7.587 9.932 19.078 1.00 96.12 103 THR A CA 1
ATOM 805 C C . THR A 1 103 ? -7.331 8.565 19.712 1.00 96.12 103 THR A C 1
ATOM 807 O O . THR A 1 103 ? -6.247 8.342 20.244 1.00 96.12 103 THR A O 1
ATOM 810 N N . GLY A 1 104 ? -8.294 7.643 19.636 1.00 96.38 104 GLY A N 1
ATOM 811 C CA . GLY A 1 104 ? -8.180 6.299 20.204 1.00 96.38 104 GLY A CA 1
ATOM 812 C C . GLY A 1 104 ? -7.139 5.413 19.515 1.00 96.38 104 GLY A C 1
ATOM 813 O O . GLY A 1 104 ? -6.464 4.631 20.183 1.00 96.38 104 GLY A O 1
ATOM 814 N N . LEU A 1 105 ? -6.980 5.541 18.196 1.00 96.62 105 LEU A N 1
ATOM 815 C CA . LEU A 1 105 ? -5.945 4.845 17.426 1.00 96.62 105 LEU A CA 1
ATOM 816 C C . LEU A 1 105 ? -4.548 5.450 17.651 1.00 96.62 105 LEU A C 1
ATOM 818 O O . LEU A 1 105 ? -3.557 4.713 17.665 1.00 96.62 105 LEU A O 1
ATOM 822 N N . GLY A 1 106 ? -4.468 6.769 17.851 1.00 95.12 106 GLY A N 1
ATOM 823 C CA . GLY A 1 106 ? -3.213 7.490 18.055 1.00 95.12 106 GLY A CA 1
ATOM 824 C C . GLY A 1 106 ? -2.237 7.329 16.884 1.00 95.12 106 GLY A C 1
ATOM 825 O O . GLY A 1 106 ? -2.638 7.165 15.734 1.00 95.12 106 GLY A O 1
ATOM 826 N N . GLU A 1 107 ? -0.938 7.340 17.186 1.00 92.38 107 GLU A N 1
ATOM 827 C CA . GLU A 1 107 ? 0.137 7.237 16.181 1.00 92.38 107 GLU A CA 1
ATOM 828 C C . GLU A 1 107 ? 0.314 5.817 15.605 1.00 92.38 107 GLU A C 1
ATOM 830 O O . GLU A 1 107 ? 0.941 5.628 14.560 1.00 92.38 107 GLU A O 1
ATOM 835 N N . GLY A 1 108 ? -0.254 4.808 16.272 1.00 94.56 108 GLY A N 1
ATOM 836 C CA . GLY A 1 108 ? -0.066 3.397 15.947 1.00 94.56 108 GLY A CA 1
ATOM 837 C C . GLY A 1 108 ? 1.064 2.709 16.729 1.00 94.56 108 GLY A C 1
ATOM 838 O O . GLY A 1 108 ? 1.673 3.291 17.631 1.00 94.56 108 GLY A O 1
ATOM 839 N N . PRO A 1 109 ? 1.329 1.422 16.434 1.00 95.81 109 PRO A N 1
ATOM 840 C CA . PRO A 1 109 ? 2.383 0.664 17.097 1.00 95.81 109 PRO A CA 1
ATOM 841 C C . PRO A 1 109 ? 3.786 1.151 16.693 1.00 95.81 109 PRO A C 1
ATOM 843 O O . PRO A 1 109 ? 3.983 1.555 15.547 1.00 95.81 109 PRO A O 1
ATOM 846 N N . PRO A 1 110 ? 4.811 1.009 17.559 1.00 93.56 110 PRO A N 1
ATOM 847 C CA . PRO A 1 110 ? 6.189 1.341 17.199 1.00 93.56 110 PRO A CA 1
ATOM 848 C C . PRO A 1 110 ? 6.655 0.638 15.916 1.00 93.56 110 PRO A C 1
ATOM 850 O O . PRO A 1 110 ? 6.564 -0.591 15.806 1.00 93.56 110 PRO A O 1
ATOM 853 N N . GLY A 1 111 ? 7.196 1.417 14.974 1.00 95.19 111 GLY A N 1
ATOM 854 C CA . GLY A 1 111 ? 7.633 0.953 13.650 1.00 95.19 111 GLY A CA 1
ATOM 855 C C . GLY A 1 111 ? 6.544 0.968 12.572 1.00 95.19 111 GLY A C 1
ATOM 856 O O . GLY A 1 111 ? 6.808 0.568 11.440 1.00 95.19 111 GLY A O 1
ATOM 857 N N . TYR A 1 112 ? 5.344 1.441 12.902 1.00 97.38 112 TYR A N 1
ATOM 858 C CA . TYR A 1 112 ? 4.224 1.597 11.980 1.00 97.38 112 TYR A CA 1
ATOM 859 C C . TYR A 1 112 ? 3.655 3.005 12.110 1.00 97.38 112 TYR A C 1
ATOM 861 O O . TYR A 1 112 ? 3.870 3.685 13.111 1.00 97.38 112 TYR A O 1
ATOM 869 N N . ARG A 1 113 ? 2.936 3.438 11.081 1.00 96.44 113 ARG A N 1
ATOM 870 C CA . ARG A 1 113 ? 2.248 4.723 11.038 1.00 96.44 113 ARG A CA 1
ATOM 871 C C . ARG A 1 113 ? 0.788 4.491 10.712 1.00 96.44 113 ARG A C 1
ATOM 873 O O . ARG A 1 113 ? 0.476 3.679 9.840 1.00 96.44 113 ARG A O 1
ATOM 880 N N . ILE A 1 114 ? -0.078 5.251 11.373 1.00 97.31 114 ILE A N 1
ATOM 881 C CA . ILE A 1 114 ? -1.479 5.387 10.986 1.00 97.31 114 ILE A CA 1
ATOM 882 C C . ILE A 1 114 ? -1.653 6.652 10.142 1.00 97.31 114 ILE A C 1
ATOM 884 O O . ILE A 1 114 ? -1.266 7.744 10.546 1.00 97.31 114 ILE A O 1
ATOM 888 N N . VAL A 1 115 ? -2.253 6.505 8.964 1.00 96.44 115 VAL A N 1
ATOM 889 C CA . VAL A 1 115 ? -2.686 7.612 8.108 1.00 96.44 115 VAL A CA 1
ATOM 890 C C . VAL A 1 115 ? -4.197 7.755 8.226 1.00 96.44 115 VAL A C 1
ATOM 892 O O . VAL A 1 115 ? -4.955 6.816 7.966 1.00 96.44 115 VAL A O 1
ATOM 895 N N . ASN A 1 116 ? -4.629 8.949 8.621 1.00 96.19 116 ASN A N 1
ATOM 896 C CA . ASN A 1 116 ? -6.030 9.329 8.701 1.00 96.19 116 ASN A CA 1
ATOM 897 C C . ASN A 1 116 ? -6.497 9.875 7.341 1.00 96.19 116 ASN A C 1
ATOM 899 O O . ASN A 1 116 ? -6.072 10.953 6.930 1.00 96.19 116 ASN A O 1
ATOM 903 N N . ASN A 1 117 ? -7.383 9.146 6.657 1.00 93.62 117 ASN A N 1
ATOM 904 C CA . ASN A 1 117 ? -7.933 9.545 5.353 1.00 93.62 117 ASN A CA 1
ATOM 905 C C . ASN A 1 117 ? -9.231 10.364 5.461 1.00 93.62 117 ASN A C 1
ATOM 907 O O . ASN A 1 117 ? -9.955 10.527 4.477 1.00 93.62 117 ASN A O 1
ATOM 911 N N . GLY A 1 118 ? -9.534 10.882 6.651 1.00 93.75 118 GLY A N 1
ATOM 912 C CA . GLY A 1 118 ? -10.717 11.680 6.933 1.00 93.75 118 GLY A CA 1
ATOM 913 C C . GLY A 1 118 ? -11.988 10.851 7.168 1.00 93.75 118 GLY A C 1
ATOM 914 O O . GLY A 1 118 ? -11.998 9.631 7.008 1.00 93.75 118 GLY A O 1
ATOM 915 N N . PRO A 1 119 ? -13.107 11.525 7.490 1.00 93.69 119 PRO A N 1
ATOM 916 C CA . PRO A 1 119 ? -14.345 10.896 7.966 1.00 93.69 119 PRO A CA 1
ATOM 917 C C . PRO A 1 119 ? -15.112 10.090 6.905 1.00 93.69 119 PRO A C 1
ATOM 919 O O . PRO A 1 119 ? -16.178 9.559 7.192 1.00 93.69 119 PRO A O 1
ATOM 922 N N . GLN A 1 120 ? -14.612 10.017 5.672 1.00 91.69 120 GLN A N 1
ATOM 923 C CA . GLN A 1 120 ? -15.192 9.207 4.595 1.00 91.69 120 GLN A CA 1
ATOM 924 C C . GLN A 1 120 ? -14.310 8.007 4.225 1.00 91.69 120 GLN A C 1
ATOM 926 O O . GLN A 1 120 ? -14.675 7.229 3.346 1.00 91.69 120 GLN A O 1
ATOM 931 N N . GLY A 1 121 ? -13.144 7.865 4.860 1.00 92.62 121 GLY A N 1
ATOM 932 C CA . GLY A 1 121 ? -12.168 6.830 4.556 1.00 92.62 121 GLY A CA 1
ATOM 933 C C . GLY A 1 121 ? -11.858 5.944 5.756 1.00 92.62 121 GLY A C 1
ATOM 934 O O . GLY A 1 121 ? -12.070 6.308 6.913 1.00 92.62 121 GLY A O 1
ATOM 935 N N . ALA A 1 122 ? -11.309 4.769 5.465 1.00 95.88 122 ALA A N 1
ATOM 936 C CA . ALA A 1 122 ? -10.644 3.950 6.467 1.00 95.88 122 ALA A CA 1
ATOM 937 C C . ALA A 1 122 ? -9.305 4.587 6.869 1.00 95.88 122 ALA A C 1
ATOM 939 O O . ALA A 1 122 ? -8.633 5.230 6.052 1.00 95.88 122 ALA A O 1
ATOM 940 N N . PHE A 1 123 ? -8.877 4.352 8.105 1.00 97.81 123 PHE A N 1
ATOM 941 C CA . PHE A 1 123 ? -7.496 4.602 8.502 1.00 97.81 123 PHE A CA 1
ATOM 942 C C . PHE A 1 123 ? -6.593 3.563 7.833 1.00 97.81 123 PHE A C 1
ATOM 944 O O . PHE A 1 123 ? -7.000 2.426 7.591 1.00 97.81 123 PHE A O 1
ATOM 951 N N . GLN A 1 124 ? -5.361 3.943 7.526 1.00 97.44 124 GLN A N 1
ATOM 952 C CA . GLN A 1 124 ? -4.370 3.045 6.938 1.00 97.44 124 GLN A CA 1
ATOM 953 C C . GLN A 1 124 ? -3.232 2.842 7.921 1.00 97.44 124 GLN A C 1
ATOM 955 O O . GLN A 1 124 ? -2.645 3.818 8.371 1.00 97.44 124 GLN A O 1
ATOM 960 N N . LEU A 1 125 ? -2.911 1.594 8.238 1.00 98.06 125 LEU A N 1
ATOM 961 C CA . LEU A 1 125 ? -1.727 1.234 9.001 1.00 98.06 125 LEU A CA 1
ATOM 962 C C . LEU A 1 125 ? -0.707 0.605 8.057 1.00 98.06 125 LEU A C 1
ATOM 964 O O . LEU A 1 125 ? -1.001 -0.376 7.371 1.00 98.06 125 LEU A O 1
ATOM 968 N N . ASP A 1 126 ? 0.500 1.157 8.048 1.00 97.31 126 ASP A N 1
ATOM 969 C CA . ASP A 1 126 ? 1.615 0.629 7.265 1.00 97.31 126 ASP A CA 1
ATOM 970 C C . ASP A 1 126 ? 2.940 0.771 8.032 1.00 97.31 126 ASP A C 1
ATOM 972 O O . ASP A 1 126 ? 3.025 1.492 9.028 1.00 97.31 126 ASP A O 1
ATOM 976 N N . LYS A 1 127 ? 3.979 0.057 7.598 1.00 96.56 127 LYS A N 1
ATOM 977 C CA . LYS A 1 127 ? 5.334 0.157 8.148 1.00 96.56 127 LYS A CA 1
ATOM 978 C C . LYS A 1 127 ? 5.904 1.555 7.925 1.00 96.56 127 LYS A C 1
ATOM 980 O O . LYS A 1 127 ? 5.711 2.153 6.870 1.00 96.56 127 LYS A O 1
ATOM 985 N N . ILE A 1 128 ? 6.655 2.048 8.903 1.00 95.31 128 ILE A N 1
ATOM 986 C CA . ILE A 1 128 ? 7.534 3.200 8.699 1.00 95.31 128 ILE A CA 1
ATOM 987 C C . ILE A 1 128 ? 8.801 2.687 8.022 1.00 95.31 128 ILE A C 1
ATOM 989 O O . ILE A 1 128 ? 9.478 1.816 8.566 1.00 95.31 128 ILE A O 1
ATOM 993 N N . THR A 1 129 ? 9.108 3.235 6.854 1.00 95.06 129 THR A N 1
ATOM 994 C CA . THR A 1 129 ? 10.279 2.876 6.051 1.00 95.06 129 THR A CA 1
ATOM 995 C C . THR A 1 129 ? 11.245 4.053 6.005 1.00 95.06 129 THR A C 1
ATOM 997 O O . THR A 1 129 ? 10.841 5.213 6.148 1.00 95.06 129 THR A O 1
ATOM 1000 N N . ALA A 1 130 ? 12.530 3.755 5.844 1.00 93.88 130 ALA A N 1
ATOM 1001 C CA . ALA A 1 130 ? 13.544 4.777 5.632 1.00 93.88 130 ALA A CA 1
ATOM 1002 C C . ALA A 1 130 ? 13.680 5.068 4.133 1.00 93.88 130 ALA A C 1
ATOM 1004 O O . ALA A 1 130 ? 13.450 4.196 3.296 1.00 93.88 130 ALA A O 1
ATOM 1005 N N . ALA A 1 131 ? 14.065 6.296 3.815 1.00 94.25 131 ALA A N 1
ATOM 1006 C CA . ALA A 1 131 ? 14.487 6.691 2.485 1.00 94.25 131 ALA A CA 1
ATOM 1007 C C . ALA A 1 131 ? 15.784 7.494 2.609 1.00 94.25 131 ALA A C 1
ATOM 1009 O O . ALA A 1 131 ? 16.036 8.106 3.654 1.00 94.25 131 ALA A O 1
ATOM 1010 N N . ASP A 1 132 ? 16.611 7.457 1.573 1.00 96.25 132 ASP A N 1
ATOM 1011 C CA . ASP A 1 132 ? 17.833 8.249 1.509 1.00 96.25 132 ASP A CA 1
ATOM 1012 C C . ASP A 1 132 ? 17.548 9.739 1.220 1.00 96.25 132 ASP A C 1
ATOM 1014 O O . ASP A 1 132 ? 16.403 10.199 1.226 1.00 96.25 132 ASP A O 1
ATOM 1018 N N . ALA A 1 133 ? 18.609 10.519 0.999 1.00 95.25 133 ALA A N 1
ATOM 1019 C CA . ALA A 1 133 ? 18.504 11.952 0.723 1.00 95.25 133 ALA A CA 1
ATOM 1020 C C . ALA A 1 133 ? 17.755 12.274 -0.584 1.00 95.25 133 ALA A C 1
ATOM 1022 O O . ALA A 1 133 ? 17.191 13.363 -0.697 1.00 95.25 133 ALA A O 1
ATOM 1023 N N . ASP A 1 134 ? 17.722 11.334 -1.530 1.00 95.12 134 ASP A N 1
ATOM 1024 C CA . ASP A 1 134 ? 16.998 11.449 -2.796 1.00 95.12 134 ASP A CA 1
ATOM 1025 C C . ASP A 1 134 ? 15.555 10.913 -2.679 1.00 95.12 134 ASP A C 1
ATOM 1027 O O . ASP A 1 134 ? 14.798 10.914 -3.651 1.00 95.12 134 ASP A O 1
ATOM 1031 N N . GLY A 1 135 ? 15.143 10.470 -1.484 1.00 94.19 135 GLY A N 1
ATOM 1032 C CA . GLY A 1 135 ? 1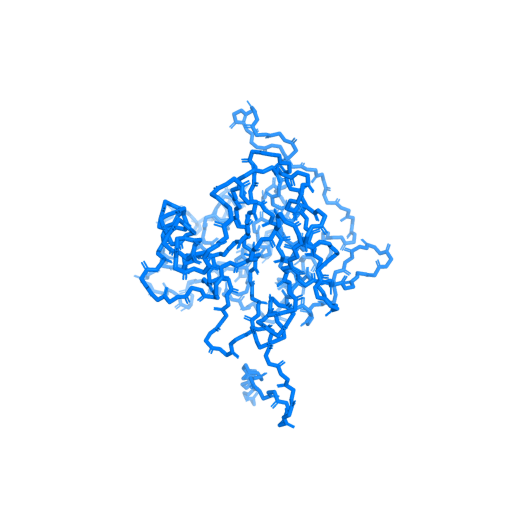3.824 9.892 -1.240 1.00 94.19 135 GLY A CA 1
ATOM 1033 C C . GLY A 1 135 ? 13.677 8.461 -1.764 1.00 94.19 135 GLY A C 1
ATOM 1034 O O . GLY A 1 135 ? 12.547 7.981 -1.905 1.00 94.19 135 GLY A O 1
ATOM 1035 N N . LEU A 1 136 ? 14.789 7.775 -2.048 1.00 97.25 136 LEU A N 1
ATOM 1036 C CA . LEU A 1 136 ? 14.796 6.406 -2.554 1.00 97.25 136 LEU A CA 1
ATOM 1037 C C . LEU A 1 136 ? 14.825 5.395 -1.399 1.00 97.25 136 LEU A C 1
ATOM 1039 O O . LEU A 1 136 ? 15.529 5.607 -0.407 1.00 97.25 136 LEU A O 1
ATOM 1043 N N . PRO A 1 137 ? 14.075 4.286 -1.501 1.00 96.81 137 PRO A N 1
ATOM 1044 C CA . PRO A 1 137 ? 14.148 3.215 -0.519 1.00 96.81 137 PRO A CA 1
ATOM 1045 C C . PRO A 1 137 ? 15.416 2.373 -0.716 1.00 96.81 137 PRO A C 1
ATOM 1047 O O . PRO A 1 137 ? 15.928 2.235 -1.833 1.00 96.81 137 PRO A O 1
ATOM 1050 N N . ASP A 1 138 ? 15.860 1.727 0.364 1.00 93.94 138 ASP A N 1
ATOM 1051 C CA . ASP A 1 138 ? 16.759 0.576 0.260 1.00 93.94 138 ASP A CA 1
ATOM 1052 C C . ASP A 1 138 ? 16.077 -0.500 -0.617 1.00 93.94 138 ASP A C 1
ATOM 1054 O O . ASP A 1 138 ? 14.938 -0.875 -0.318 1.00 93.94 138 ASP A O 1
ATOM 1058 N N . PRO A 1 139 ? 16.714 -0.996 -1.697 1.00 91.31 139 PRO A N 1
ATOM 1059 C CA . PRO A 1 139 ? 16.144 -2.044 -2.545 1.00 91.31 139 PRO A CA 1
ATOM 1060 C C . PRO A 1 139 ? 15.749 -3.323 -1.793 1.00 91.31 139 PRO A C 1
ATOM 1062 O O . PRO A 1 139 ? 14.824 -4.014 -2.224 1.00 91.31 139 PRO A O 1
ATOM 1065 N N . GLU A 1 140 ? 16.406 -3.621 -0.670 1.00 90.19 140 GLU A N 1
ATOM 1066 C CA . GLU A 1 140 ? 16.094 -4.778 0.175 1.00 90.19 140 GLU A CA 1
ATOM 1067 C C . GLU A 1 140 ? 14.939 -4.496 1.159 1.00 90.19 140 GLU A C 1
ATOM 1069 O O . GLU A 1 140 ? 14.312 -5.425 1.685 1.00 90.19 140 GLU A O 1
ATOM 1074 N N . ASP A 1 141 ? 14.579 -3.224 1.384 1.00 92.88 141 ASP A N 1
ATOM 1075 C CA . ASP A 1 141 ? 13.375 -2.853 2.132 1.00 92.88 141 ASP A CA 1
ATOM 1076 C C . ASP A 1 141 ? 12.134 -3.016 1.249 1.00 92.88 141 ASP A C 1
ATOM 1078 O O . ASP A 1 141 ? 11.613 -2.081 0.638 1.00 92.88 141 ASP A O 1
ATOM 1082 N N . THR A 1 142 ? 11.607 -4.238 1.226 1.00 91.19 142 THR A N 1
ATOM 1083 C CA . THR A 1 142 ? 10.391 -4.585 0.471 1.00 91.19 142 THR A CA 1
ATOM 1084 C C . THR A 1 142 ? 9.186 -3.679 0.762 1.00 91.19 142 THR A C 1
ATOM 1086 O O . THR A 1 142 ? 8.367 -3.449 -0.134 1.00 91.19 142 THR A O 1
ATOM 1089 N N . ALA A 1 143 ? 9.051 -3.147 1.985 1.00 93.75 143 ALA A N 1
ATOM 1090 C CA . ALA A 1 143 ? 7.971 -2.223 2.322 1.00 93.75 143 ALA A CA 1
ATOM 1091 C C . ALA A 1 143 ? 8.257 -0.829 1.757 1.00 93.75 143 ALA A C 1
ATOM 1093 O O . ALA A 1 143 ? 7.359 -0.230 1.160 1.00 93.75 143 ALA A O 1
ATOM 1094 N N . GLY A 1 144 ? 9.502 -0.361 1.877 1.00 95.69 144 GLY A N 1
ATOM 1095 C CA . GLY A 1 144 ? 9.967 0.897 1.297 1.00 95.69 144 GLY A CA 1
ATOM 1096 C C . GLY A 1 144 ? 9.797 0.916 -0.218 1.00 95.69 144 GLY A C 1
ATOM 1097 O O . GLY A 1 144 ? 9.175 1.831 -0.755 1.00 95.69 144 GLY A O 1
ATOM 1098 N N . VAL A 1 145 ? 10.236 -0.144 -0.903 1.00 95.06 145 VAL A N 1
ATOM 1099 C CA . VAL A 1 145 ? 10.057 -0.317 -2.353 1.00 95.06 145 VAL A CA 1
ATOM 1100 C C . VAL A 1 145 ? 8.581 -0.286 -2.738 1.00 95.06 145 VAL A C 1
ATOM 1102 O O . VAL A 1 145 ? 8.202 0.445 -3.651 1.00 95.06 145 VAL A O 1
ATOM 1105 N N . ARG A 1 146 ? 7.709 -1.019 -2.033 1.00 94.38 146 ARG A N 1
ATOM 1106 C CA . ARG A 1 146 ? 6.265 -0.983 -2.320 1.00 94.38 146 ARG A CA 1
ATOM 1107 C C . ARG A 1 146 ? 5.689 0.425 -2.162 1.00 94.38 146 ARG A C 1
ATOM 1109 O O . ARG A 1 146 ? 4.932 0.856 -3.028 1.00 94.38 146 ARG A O 1
ATOM 1116 N N . GLN A 1 147 ? 5.991 1.111 -1.061 1.00 95.12 147 GLN A N 1
ATOM 1117 C CA . GLN A 1 147 ? 5.467 2.455 -0.795 1.00 95.12 147 GLN A CA 1
ATOM 1118 C C . GLN A 1 147 ? 5.973 3.466 -1.831 1.00 95.12 147 GLN A C 1
ATOM 1120 O O . GLN A 1 147 ? 5.196 4.280 -2.331 1.00 95.12 147 GLN A O 1
ATOM 1125 N N . PHE A 1 148 ? 7.248 3.368 -2.207 1.00 96.25 148 PHE A N 1
ATOM 1126 C CA . PHE A 1 148 ? 7.857 4.178 -3.255 1.00 96.25 148 PHE A CA 1
ATOM 1127 C C . PHE A 1 148 ? 7.167 3.981 -4.610 1.00 96.25 148 PHE A C 1
ATOM 1129 O O . PHE A 1 148 ? 6.744 4.959 -5.222 1.00 96.25 148 PHE A O 1
ATOM 1136 N N . LEU A 1 149 ? 6.984 2.733 -5.052 1.00 94.81 149 LEU A N 1
ATOM 1137 C CA . LEU A 1 149 ? 6.323 2.437 -6.326 1.00 94.81 149 LEU A CA 1
ATOM 1138 C C . LEU A 1 149 ? 4.852 2.872 -6.326 1.00 94.81 149 LEU A C 1
ATOM 1140 O O . LEU A 1 149 ? 4.401 3.492 -7.283 1.00 94.81 149 LEU A O 1
ATOM 1144 N N . ALA A 1 150 ? 4.126 2.646 -5.226 1.00 93.19 150 ALA A N 1
ATOM 1145 C CA . ALA A 1 150 ? 2.741 3.098 -5.091 1.00 93.19 150 ALA A CA 1
ATOM 1146 C C . ALA A 1 150 ? 2.606 4.626 -5.220 1.00 93.19 150 ALA A C 1
ATOM 1148 O O . ALA A 1 150 ? 1.640 5.107 -5.806 1.00 93.19 150 ALA A O 1
ATOM 1149 N N . ARG A 1 151 ? 3.584 5.392 -4.715 1.00 93.88 151 ARG A N 1
ATOM 1150 C CA . ARG A 1 151 ? 3.642 6.848 -4.911 1.00 93.88 151 ARG A CA 1
ATOM 1151 C C . ARG A 1 151 ? 3.870 7.210 -6.380 1.00 93.88 151 ARG A C 1
ATOM 1153 O O . ARG A 1 151 ? 3.223 8.127 -6.871 1.00 93.88 151 ARG A O 1
ATOM 1160 N N . LEU A 1 152 ? 4.771 6.517 -7.076 1.00 94.75 152 LEU A N 1
ATOM 1161 C CA . LEU A 1 152 ? 5.055 6.787 -8.493 1.00 94.75 152 LEU A CA 1
ATOM 1162 C C . LEU A 1 152 ? 3.878 6.460 -9.424 1.00 94.75 152 LEU A C 1
ATOM 1164 O O . LEU A 1 152 ? 3.758 7.085 -10.486 1.00 94.75 152 LEU A O 1
ATOM 1168 N N . ASP A 1 153 ? 3.040 5.507 -9.011 1.00 91.31 153 ASP A N 1
ATOM 1169 C CA . ASP A 1 153 ? 1.827 5.062 -9.703 1.00 91.31 153 ASP A CA 1
ATOM 1170 C C . ASP A 1 153 ? 0.582 5.902 -9.370 1.00 91.31 153 ASP A C 1
ATOM 1172 O O . ASP A 1 153 ? -0.464 5.727 -10.004 1.00 91.31 153 ASP A O 1
ATOM 1176 N N . GLU A 1 154 ? 0.659 6.828 -8.410 1.00 90.06 154 GLU A N 1
ATOM 1177 C CA . GLU A 1 154 ? -0.447 7.734 -8.110 1.00 90.06 154 GLU A CA 1
ATOM 1178 C C . GLU A 1 154 ? -0.502 8.858 -9.163 1.00 90.06 154 GLU A C 1
ATOM 1180 O O . GLU A 1 154 ? 0.434 9.654 -9.277 1.00 90.06 154 GLU A O 1
ATOM 1185 N N . PRO A 1 155 ? -1.579 8.960 -9.965 1.00 87.44 155 PRO A N 1
ATOM 1186 C CA . PRO A 1 155 ? -1.696 10.023 -10.952 1.00 87.44 155 PRO A CA 1
ATOM 1187 C C . PRO A 1 155 ? -1.954 11.377 -10.280 1.00 87.44 155 PRO A C 1
ATOM 1189 O O . PRO A 1 155 ? -2.782 11.498 -9.377 1.00 87.44 155 PRO A O 1
ATOM 1192 N N . ARG A 1 156 ? -1.354 12.439 -10.827 1.00 84.31 156 ARG A N 1
ATOM 1193 C CA . ARG A 1 156 ? -1.559 13.833 -10.399 1.00 84.31 156 ARG A CA 1
ATOM 1194 C C . ARG A 1 156 ? -3.026 14.256 -10.480 1.00 84.31 156 ARG A C 1
ATOM 1196 O O . ARG A 1 156 ? -3.512 15.050 -9.678 1.00 84.31 156 ARG A O 1
ATOM 1203 N N . SER A 1 157 ? -3.744 13.739 -11.476 1.00 76.88 157 SER A N 1
ATOM 1204 C CA . SER A 1 157 ? -5.176 13.959 -11.651 1.00 76.88 157 SER A CA 1
ATOM 1205 C C . SER A 1 157 ? -5.869 12.687 -12.111 1.00 76.88 157 SER A C 1
ATOM 1207 O O . SER A 1 157 ? -5.508 12.075 -13.114 1.00 76.88 157 SER A O 1
ATOM 1209 N N . ARG A 1 158 ? -6.940 12.337 -11.396 1.00 70.31 158 ARG A N 1
ATOM 1210 C CA . ARG A 1 158 ? -7.869 11.259 -11.766 1.00 70.31 158 ARG A CA 1
ATOM 1211 C C . ARG A 1 158 ? -9.071 11.762 -12.579 1.00 70.31 158 ARG A C 1
ATOM 1213 O O . ARG A 1 158 ? -9.928 10.968 -12.948 1.00 70.31 158 ARG A O 1
ATOM 1220 N N . LYS A 1 159 ? -9.171 13.079 -12.816 1.00 69.12 159 LYS A N 1
ATOM 1221 C CA . LYS A 1 159 ? -10.334 13.729 -13.459 1.00 69.12 159 LYS A CA 1
ATOM 1222 C C . LYS A 1 159 ? -10.201 13.842 -14.979 1.00 69.12 159 LYS A C 1
ATOM 1224 O O . LYS A 1 159 ? -11.190 14.076 -15.667 1.00 69.12 159 LYS A O 1
ATOM 1229 N N . THR A 1 160 ? -8.987 13.718 -15.499 1.00 64.75 160 THR A N 1
ATOM 1230 C CA . THR A 1 160 ? -8.685 13.786 -16.929 1.00 64.75 160 THR A CA 1
ATOM 1231 C C . THR A 1 160 ? -8.823 12.406 -17.568 1.00 64.75 160 THR A C 1
ATOM 1233 O O . THR A 1 160 ? -8.550 11.381 -16.947 1.00 64.75 160 THR A O 1
ATOM 1236 N N . ARG A 1 161 ? -9.250 12.364 -18.838 1.00 63.06 161 ARG A N 1
ATOM 1237 C CA . ARG A 1 161 ? -9.379 11.106 -19.600 1.00 63.06 161 ARG A CA 1
ATOM 1238 C C . ARG A 1 161 ? -8.030 10.396 -19.780 1.00 63.06 161 ARG A C 1
ATOM 1240 O O . ARG A 1 161 ? -7.996 9.174 -19.872 1.00 63.06 161 ARG A O 1
ATOM 1247 N N . ALA A 1 162 ? -6.940 11.162 -19.814 1.00 71.31 162 ALA A N 1
ATOM 1248 C CA . ALA A 1 162 ? -5.578 10.659 -19.712 1.00 71.31 162 ALA A CA 1
ATOM 1249 C C . ALA A 1 162 ? -5.085 10.824 -18.269 1.00 71.31 162 ALA A C 1
ATOM 1251 O O . ALA A 1 162 ? -5.219 11.907 -17.696 1.00 71.31 162 ALA A O 1
ATOM 1252 N N . ARG A 1 163 ? -4.524 9.759 -17.687 1.00 80.75 163 ARG A N 1
ATOM 1253 C CA . ARG A 1 163 ? -3.833 9.842 -16.396 1.00 80.75 163 ARG A CA 1
ATOM 1254 C C . ARG A 1 163 ? -2.543 10.629 -16.595 1.00 80.75 163 ARG A C 1
ATOM 1256 O O . ARG A 1 163 ? -1.722 10.251 -17.425 1.00 80.75 163 ARG A O 1
ATOM 1263 N N . GLU A 1 164 ? -2.396 11.722 -15.860 1.00 85.62 164 GLU A N 1
ATOM 1264 C CA . GLU A 1 164 ? -1.160 12.503 -15.813 1.00 85.62 164 GLU A CA 1
ATOM 1265 C C . GLU A 1 164 ? -0.360 12.078 -14.586 1.00 85.62 164 GLU A C 1
ATOM 1267 O O . GLU A 1 164 ? -0.929 11.945 -13.503 1.00 85.62 164 GLU A O 1
ATOM 1272 N N . TYR A 1 165 ? 0.945 11.892 -14.752 1.00 90.06 165 TYR A N 1
ATOM 1273 C CA . TYR A 1 165 ? 1.867 11.511 -13.687 1.00 90.06 165 TYR A CA 1
ATOM 1274 C C . TYR A 1 165 ? 2.934 12.593 -13.538 1.00 90.06 165 TYR A C 1
ATOM 1276 O O . TYR A 1 165 ? 3.356 13.178 -14.538 1.00 90.06 165 TYR A O 1
ATOM 1284 N N . ASP A 1 166 ? 3.375 12.857 -12.309 1.00 91.12 166 ASP A N 1
ATOM 1285 C CA . ASP A 1 166 ? 4.503 13.765 -12.080 1.00 91.12 166 ASP A CA 1
ATOM 1286 C C . ASP A 1 166 ? 5.781 13.191 -12.710 1.00 91.12 166 ASP A C 1
ATOM 1288 O O . ASP A 1 166 ? 5.953 11.970 -12.690 1.00 91.12 166 ASP A O 1
ATOM 1292 N N . PRO A 1 167 ? 6.678 14.010 -13.286 1.00 93.12 167 PRO A N 1
ATOM 1293 C CA . PRO A 1 167 ? 7.928 13.515 -13.862 1.00 93.12 167 PRO A CA 1
ATOM 1294 C C . PRO A 1 167 ? 8.794 12.816 -12.804 1.00 93.12 167 PRO A C 1
ATOM 1296 O O . PRO A 1 167 ? 8.732 13.164 -11.626 1.00 93.12 167 PRO A O 1
ATOM 1299 N N . LEU A 1 168 ? 9.606 11.844 -13.231 1.00 95.31 168 LEU A N 1
ATOM 1300 C CA . LEU A 1 168 ? 10.626 11.250 -12.363 1.00 95.31 168 LEU A CA 1
ATOM 1301 C C . LEU A 1 168 ? 11.778 12.237 -12.188 1.00 95.31 168 LEU A C 1
ATOM 1303 O O . LEU A 1 168 ? 12.157 12.950 -13.121 1.00 95.31 168 LEU A O 1
ATOM 1307 N N . THR A 1 169 ? 12.366 12.251 -11.001 1.00 96.25 169 THR A N 1
ATOM 1308 C CA . THR A 1 169 ? 13.705 12.807 -10.816 1.00 96.25 169 THR A CA 1
ATOM 1309 C C . THR A 1 169 ? 14.740 11.889 -11.471 1.00 96.25 169 THR A C 1
ATOM 1311 O O . THR A 1 169 ? 14.518 10.689 -11.632 1.00 96.25 169 THR A O 1
ATOM 1314 N N . ALA A 1 170 ? 15.921 12.428 -11.785 1.00 96.50 170 ALA A N 1
ATOM 1315 C CA . ALA A 1 170 ? 17.016 11.629 -12.346 1.00 96.50 170 ALA A CA 1
ATOM 1316 C C . ALA A 1 170 ? 17.444 10.472 -11.419 1.00 96.50 170 ALA A C 1
ATOM 1318 O O . ALA A 1 170 ? 17.872 9.421 -11.891 1.00 96.50 170 ALA A O 1
ATOM 1319 N N . ALA A 1 171 ? 17.324 10.662 -10.100 1.00 97.12 171 ALA A N 1
ATOM 1320 C CA . ALA A 1 171 ? 17.630 9.640 -9.108 1.00 97.12 171 ALA A CA 1
ATOM 1321 C C . ALA A 1 171 ? 16.602 8.497 -9.144 1.00 97.12 171 ALA A C 1
ATOM 1323 O O . ALA A 1 171 ? 16.994 7.334 -9.188 1.00 97.12 171 ALA A O 1
ATOM 1324 N N . GLU A 1 172 ? 15.308 8.823 -9.202 1.00 97.44 172 GLU A N 1
ATOM 1325 C CA . GLU A 1 172 ? 14.218 7.844 -9.305 1.00 97.44 172 GLU A CA 1
ATOM 1326 C C . GLU A 1 172 ? 14.271 7.058 -10.618 1.00 97.44 172 GLU A C 1
ATOM 1328 O O . GLU A 1 172 ? 14.142 5.836 -10.605 1.00 97.44 172 GLU A O 1
ATOM 1333 N N . GLU A 1 173 ? 14.492 7.743 -11.742 1.00 96.69 173 GLU A N 1
ATOM 1334 C CA . GLU A 1 173 ? 14.611 7.114 -13.060 1.00 96.69 173 GLU A CA 1
ATOM 1335 C C . GLU A 1 173 ? 15.785 6.130 -13.089 1.00 96.69 173 GLU A C 1
ATOM 1337 O O . GLU A 1 173 ? 15.591 4.949 -13.381 1.00 96.69 173 GLU A O 1
ATOM 1342 N N . ARG A 1 174 ? 16.982 6.564 -12.671 1.00 96.06 174 ARG A N 1
ATOM 1343 C CA . ARG A 1 174 ? 18.152 5.680 -12.557 1.00 96.06 174 ARG A CA 1
ATOM 1344 C C . ARG A 1 174 ? 17.888 4.495 -11.630 1.00 96.06 174 ARG A C 1
ATOM 1346 O O . ARG A 1 174 ? 18.211 3.370 -11.989 1.00 96.06 174 ARG A O 1
ATOM 1353 N N . TRP A 1 175 ? 17.271 4.729 -10.471 1.00 96.00 175 TRP A N 1
ATOM 1354 C CA . TRP A 1 175 ? 16.961 3.662 -9.520 1.00 96.00 175 TRP A CA 1
ATOM 1355 C C . TRP A 1 175 ? 16.041 2.599 -10.134 1.00 96.00 175 TRP A C 1
ATOM 1357 O O . TRP A 1 175 ? 16.250 1.412 -9.894 1.00 96.00 175 TRP A O 1
ATOM 1367 N N . LEU A 1 176 ? 15.056 2.997 -10.950 1.00 95.69 176 LEU A N 1
ATOM 1368 C CA . LEU A 1 176 ? 14.168 2.071 -11.663 1.00 95.69 176 LEU A CA 1
ATOM 1369 C C . LEU A 1 176 ? 14.911 1.284 -12.752 1.00 95.69 176 LEU A C 1
ATOM 1371 O O . LEU A 1 176 ? 14.751 0.064 -12.825 1.00 95.69 176 LEU A O 1
ATOM 1375 N N . HIS A 1 177 ? 15.745 1.948 -13.555 1.00 94.75 177 HIS A N 1
ATOM 1376 C CA . HIS A 1 177 ? 16.559 1.290 -14.585 1.00 94.75 177 HIS A CA 1
ATOM 1377 C C . HIS A 1 177 ? 17.550 0.285 -13.985 1.00 94.75 177 HIS A C 1
ATOM 1379 O O . HIS A 1 177 ? 17.669 -0.837 -14.475 1.00 94.75 177 HIS A O 1
ATOM 1385 N N . ASP A 1 178 ? 18.180 0.616 -12.855 1.00 93.25 178 ASP A N 1
ATOM 1386 C CA . ASP A 1 178 ? 19.092 -0.290 -12.147 1.00 93.25 178 ASP A CA 1
ATOM 1387 C C . ASP A 1 178 ? 18.395 -1.574 -11.649 1.00 93.25 178 ASP A C 1
ATOM 1389 O O . ASP A 1 178 ? 19.065 -2.566 -11.354 1.00 93.25 178 ASP A O 1
ATOM 1393 N N . ARG A 1 179 ? 17.058 -1.586 -11.522 1.00 91.25 179 ARG A N 1
ATOM 1394 C CA . ARG A 1 179 ? 16.269 -2.795 -11.199 1.00 91.25 179 ARG A CA 1
ATOM 1395 C C . ARG A 1 179 ? 15.878 -3.615 -12.427 1.00 91.25 179 ARG A C 1
ATOM 1397 O O . ARG A 1 179 ? 15.480 -4.766 -12.275 1.00 91.25 179 ARG A O 1
ATOM 1404 N N . LEU A 1 180 ? 15.985 -3.038 -13.621 1.00 89.69 180 LEU A N 1
ATOM 1405 C CA . LEU A 1 180 ? 15.799 -3.720 -14.905 1.00 89.69 180 LEU A CA 1
ATOM 1406 C C . LEU A 1 180 ? 17.135 -4.126 -15.553 1.00 89.69 180 LEU A C 1
ATOM 1408 O O . LEU A 1 180 ? 17.147 -4.690 -16.651 1.00 89.69 180 LEU A O 1
ATOM 1412 N N . ALA A 1 181 ? 18.256 -3.839 -14.889 1.00 84.81 181 ALA A N 1
ATOM 1413 C CA . ALA A 1 181 ? 19.578 -4.301 -15.282 1.00 84.81 181 ALA A CA 1
ATOM 1414 C C . ALA A 1 181 ? 19.715 -5.828 -15.121 1.00 84.81 181 ALA A C 1
ATOM 1416 O O . ALA A 1 181 ? 18.997 -6.459 -14.347 1.00 84.81 181 ALA A O 1
ATOM 1417 N N . ASP A 1 182 ? 20.639 -6.427 -15.873 1.00 69.81 182 ASP A N 1
ATOM 1418 C CA . ASP A 1 182 ? 20.771 -7.882 -15.959 1.00 69.81 182 ASP A CA 1
ATOM 1419 C C . ASP A 1 182 ? 21.231 -8.542 -14.641 1.00 69.81 182 ASP A C 1
ATOM 1421 O O . ASP A 1 182 ? 22.123 -8.015 -13.967 1.00 69.81 182 ASP A O 1
ATOM 1425 N N . PRO A 1 183 ? 20.724 -9.750 -14.312 1.00 75.06 183 PRO A N 1
ATOM 1426 C CA . PRO A 1 183 ? 19.690 -10.509 -15.024 1.00 75.06 183 PRO A CA 1
ATOM 1427 C C . PRO A 1 183 ? 18.262 -10.037 -14.691 1.00 75.06 183 PRO A C 1
ATOM 1429 O O . PRO A 1 183 ? 17.934 -9.775 -13.536 1.00 75.06 183 PRO A O 1
ATOM 1432 N N . VAL A 1 184 ? 17.386 -10.014 -15.700 1.00 78.19 184 VAL A N 1
ATOM 1433 C CA . VAL A 1 184 ? 15.978 -9.620 -15.533 1.00 78.19 184 VAL A CA 1
ATOM 1434 C C . VAL A 1 184 ? 15.172 -10.727 -14.845 1.00 78.19 184 VAL A C 1
ATOM 1436 O O . VAL A 1 184 ? 14.885 -11.766 -15.440 1.00 78.19 184 VAL A O 1
ATOM 1439 N N . ASP A 1 185 ? 14.731 -10.473 -13.615 1.00 84.88 185 ASP A N 1
ATOM 1440 C CA . ASP A 1 185 ? 13.643 -11.222 -12.981 1.00 84.88 185 ASP A CA 1
ATOM 1441 C C . ASP A 1 185 ? 12.298 -10.661 -13.466 1.00 84.88 185 ASP A C 1
ATOM 1443 O O . ASP A 1 185 ? 11.896 -9.564 -13.080 1.00 84.88 185 ASP A O 1
ATOM 1447 N N . LEU A 1 186 ? 11.589 -11.405 -14.321 1.00 84.25 186 LEU A N 1
ATOM 1448 C CA . LEU A 1 186 ? 10.315 -10.965 -14.900 1.00 84.25 186 LEU A CA 1
ATOM 1449 C C . LEU A 1 186 ? 9.213 -10.726 -13.867 1.00 84.25 186 LEU A C 1
ATOM 1451 O O . LEU A 1 186 ? 8.359 -9.866 -14.098 1.00 84.25 186 LEU A O 1
ATOM 1455 N N . ASP A 1 187 ? 9.190 -11.470 -12.762 1.00 81.69 187 ASP A N 1
ATOM 1456 C CA . ASP A 1 187 ? 8.142 -11.329 -11.748 1.00 81.69 187 ASP A CA 1
ATOM 1457 C C . ASP A 1 187 ? 8.354 -10.045 -10.931 1.00 81.69 187 ASP A C 1
ATOM 1459 O O . ASP A 1 187 ? 7.391 -9.357 -10.569 1.00 81.69 187 ASP A O 1
ATOM 1463 N N . ALA A 1 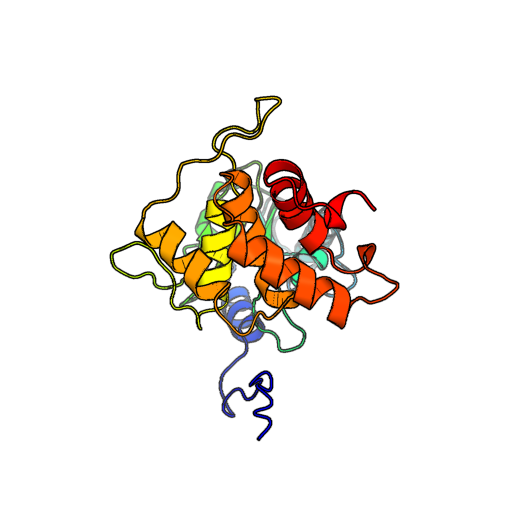188 ? 9.617 -9.668 -10.712 1.00 82.81 188 ALA A N 1
ATOM 1464 C CA . ALA A 1 188 ? 9.986 -8.385 -10.123 1.00 82.81 188 ALA A CA 1
ATOM 1465 C C . ALA A 1 188 ? 9.847 -7.221 -11.126 1.00 82.81 188 ALA A C 1
ATOM 1467 O O . ALA A 1 188 ? 9.302 -6.168 -10.779 1.00 82.81 188 ALA A O 1
ATOM 1468 N N . ALA A 1 189 ? 10.257 -7.418 -12.385 1.00 86.38 189 ALA A N 1
ATOM 1469 C CA . ALA A 1 189 ? 10.310 -6.389 -13.428 1.00 86.38 189 ALA A CA 1
ATOM 1470 C C . ALA A 1 189 ? 8.949 -5.749 -13.738 1.00 86.38 189 ALA A C 1
ATOM 1472 O O . ALA A 1 189 ? 8.886 -4.559 -14.061 1.00 86.38 189 ALA A O 1
ATOM 1473 N N . VAL A 1 190 ? 7.839 -6.486 -13.585 1.00 85.31 190 VAL A N 1
ATOM 1474 C CA . VAL A 1 190 ? 6.475 -5.931 -13.743 1.00 85.31 190 VAL A CA 1
ATOM 1475 C C . VAL A 1 190 ? 6.282 -4.662 -12.913 1.00 85.31 190 VAL A C 1
ATOM 1477 O O . VAL A 1 190 ? 5.646 -3.712 -13.365 1.00 85.31 190 VAL A O 1
ATOM 1480 N N . ARG A 1 191 ? 6.846 -4.636 -11.702 1.00 87.25 191 ARG A N 1
ATOM 1481 C CA . ARG A 1 191 ? 6.642 -3.551 -10.738 1.00 87.25 191 ARG A CA 1
ATOM 1482 C C . ARG A 1 191 ? 7.440 -2.293 -11.084 1.00 87.25 191 ARG A C 1
ATOM 1484 O O . ARG A 1 191 ? 7.044 -1.207 -10.686 1.00 87.25 191 ARG A O 1
ATOM 1491 N N . PHE A 1 192 ? 8.534 -2.433 -11.832 1.00 91.81 192 PHE A N 1
ATOM 1492 C CA . PHE A 1 192 ? 9.418 -1.324 -12.210 1.00 91.81 192 PHE A CA 1
ATOM 1493 C C . PHE A 1 192 ? 9.128 -0.792 -13.621 1.00 91.81 192 PHE A C 1
ATOM 1495 O O . PHE A 1 192 ? 9.313 0.392 -13.889 1.00 91.81 192 PHE A O 1
ATOM 1502 N N . THR A 1 193 ? 8.606 -1.635 -14.517 1.00 91.31 193 THR A N 1
ATOM 1503 C CA . THR A 1 193 ? 8.250 -1.237 -15.893 1.00 91.31 193 THR A CA 1
ATOM 1504 C C . THR A 1 193 ? 7.046 -0.296 -15.955 1.00 91.31 193 THR A C 1
ATOM 1506 O O . THR A 1 193 ? 7.035 0.623 -16.770 1.00 91.31 193 THR A O 1
ATOM 1509 N N . ALA A 1 194 ? 6.043 -0.485 -15.091 1.00 89.50 194 ALA A N 1
ATOM 1510 C CA . ALA A 1 194 ? 4.850 0.364 -15.053 1.00 89.50 194 ALA A CA 1
ATOM 1511 C C . ALA A 1 194 ? 5.155 1.861 -14.808 1.00 89.50 194 ALA A C 1
ATOM 1513 O O . ALA A 1 194 ? 4.761 2.672 -15.653 1.00 89.50 194 ALA A O 1
ATOM 1514 N N . PRO A 1 195 ? 5.893 2.262 -13.749 1.00 92.75 195 PRO A N 1
ATOM 1515 C CA . PRO A 1 195 ? 6.176 3.676 -13.498 1.00 92.75 195 PRO A CA 1
ATOM 1516 C C . PRO A 1 195 ? 7.054 4.326 -14.579 1.00 92.75 195 PRO A C 1
ATOM 1518 O O . PRO A 1 195 ? 6.871 5.517 -14.859 1.00 92.75 195 PRO A O 1
ATOM 1521 N N . LEU A 1 196 ? 7.953 3.562 -15.218 1.00 93.81 196 LEU A N 1
ATOM 1522 C CA . LEU A 1 196 ? 8.730 4.020 -16.376 1.00 93.81 196 LEU A CA 1
ATOM 1523 C C . LEU A 1 196 ? 7.829 4.253 -17.596 1.00 93.81 196 LEU A C 1
ATOM 1525 O O . LEU A 1 196 ? 7.886 5.319 -18.213 1.00 93.81 196 LEU A O 1
ATOM 1529 N N . GLU A 1 197 ? 6.952 3.306 -17.942 1.00 91.31 197 GLU A N 1
ATOM 1530 C CA . GLU A 1 197 ? 6.111 3.441 -19.139 1.00 91.31 197 GLU A CA 1
ATOM 1531 C C . GLU A 1 197 ? 4.965 4.446 -18.958 1.00 91.31 197 GLU A C 1
ATOM 1533 O O . GLU A 1 197 ? 4.590 5.115 -19.921 1.00 91.31 197 GLU A O 1
ATOM 1538 N N . HIS A 1 198 ? 4.485 4.685 -17.730 1.00 90.38 198 HIS A N 1
ATOM 1539 C CA . HIS A 1 198 ? 3.621 5.838 -17.428 1.00 90.38 198 HIS A CA 1
ATOM 1540 C C . HIS A 1 198 ? 4.206 7.167 -17.937 1.00 90.38 198 HIS A C 1
ATOM 1542 O O . HIS A 1 198 ? 3.458 8.101 -18.231 1.00 90.38 198 HIS A O 1
ATOM 1548 N N . ARG A 1 199 ? 5.534 7.231 -18.093 1.00 92.50 199 ARG A N 1
ATOM 1549 C CA . ARG A 1 199 ? 6.301 8.390 -18.566 1.00 92.50 199 ARG A CA 1
ATOM 1550 C C . ARG A 1 199 ? 7.059 8.121 -19.870 1.00 92.50 199 ARG A C 1
ATOM 1552 O O . ARG A 1 199 ? 7.839 8.964 -20.297 1.00 92.50 199 ARG A O 1
ATOM 1559 N N . ARG A 1 200 ? 6.801 6.982 -20.528 1.00 91.75 200 ARG A N 1
ATOM 1560 C CA . ARG A 1 200 ? 7.462 6.536 -21.770 1.00 91.75 200 ARG A CA 1
ATOM 1561 C C . ARG A 1 200 ? 8.993 6.448 -21.669 1.00 91.75 200 ARG A C 1
ATOM 1563 O O . ARG A 1 200 ? 9.678 6.618 -22.679 1.00 91.75 200 ARG A O 1
ATOM 1570 N N . ALA A 1 201 ? 9.511 6.173 -20.474 1.00 93.31 201 ALA A N 1
ATOM 1571 C CA . ALA A 1 201 ? 10.941 6.157 -20.167 1.00 93.31 201 ALA A CA 1
ATOM 1572 C C . ALA A 1 201 ? 11.607 4.780 -20.351 1.00 93.31 201 ALA A C 1
ATOM 1574 O O . ALA A 1 201 ? 12.823 4.682 -20.255 1.00 93.31 201 ALA A O 1
ATOM 1575 N N . LEU A 1 202 ? 10.851 3.713 -20.647 1.00 93.06 202 LEU A N 1
ATOM 1576 C CA . LEU A 1 202 ? 11.458 2.409 -20.932 1.00 93.06 202 LEU A CA 1
ATOM 1577 C C . LEU A 1 202 ? 12.335 2.505 -22.190 1.00 93.06 202 LEU A C 1
ATOM 1579 O O . LEU A 1 202 ? 11.865 2.974 -23.234 1.00 93.06 202 LEU A O 1
ATOM 1583 N N . THR A 1 203 ? 13.594 2.074 -22.098 1.00 91.88 203 THR A N 1
ATOM 1584 C CA . THR A 1 203 ? 14.542 2.161 -23.220 1.00 91.88 203 THR A CA 1
ATOM 1585 C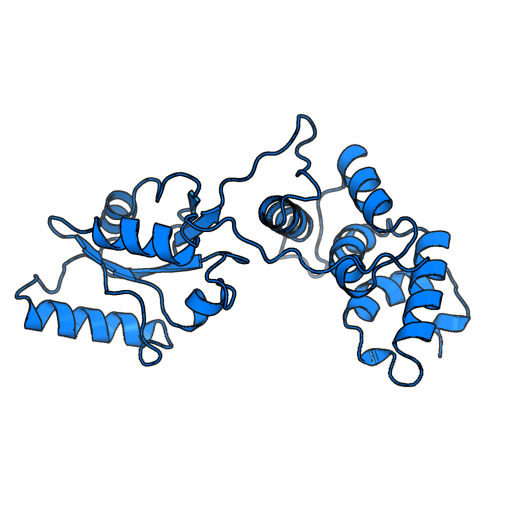 C . THR A 1 203 ? 14.351 1.009 -24.221 1.00 91.88 203 THR A C 1
ATOM 1587 O O . THR A 1 203 ? 13.833 -0.044 -23.838 1.00 91.88 203 THR A O 1
ATOM 1590 N N . PRO A 1 204 ? 14.762 1.163 -25.498 1.00 90.38 204 PRO A N 1
ATOM 1591 C CA . PRO A 1 204 ? 14.672 0.082 -26.488 1.00 90.38 204 PRO A CA 1
ATOM 1592 C C . PRO A 1 204 ? 15.432 -1.185 -26.081 1.00 90.38 204 PRO A C 1
ATOM 1594 O O . PRO A 1 204 ? 14.920 -2.293 -26.225 1.00 90.38 204 PRO A O 1
ATOM 1597 N N . ASP A 1 205 ? 16.624 -1.032 -25.500 1.00 90.31 205 ASP A N 1
ATOM 1598 C CA . ASP A 1 205 ? 17.435 -2.172 -25.069 1.00 90.31 205 ASP A CA 1
ATOM 1599 C C . ASP A 1 205 ? 16.776 -2.929 -23.907 1.00 90.31 205 ASP A C 1
ATOM 1601 O O . ASP A 1 205 ? 16.773 -4.160 -23.885 1.00 90.31 205 ASP A O 1
ATOM 1605 N N . GLU A 1 206 ? 16.186 -2.216 -22.943 1.00 92.50 206 GLU A N 1
ATOM 1606 C CA . GLU A 1 206 ? 15.423 -2.838 -21.855 1.00 92.50 206 GLU A CA 1
ATOM 1607 C C . GLU A 1 206 ? 14.172 -3.542 -22.371 1.00 92.50 206 GLU A C 1
ATOM 1609 O O . GLU A 1 206 ? 13.898 -4.669 -21.960 1.00 92.50 206 GLU A O 1
ATOM 1614 N N . ALA A 1 207 ? 13.430 -2.913 -23.285 1.00 90.88 207 ALA A N 1
ATOM 1615 C CA . ALA A 1 207 ? 12.240 -3.503 -23.882 1.00 90.88 207 ALA A CA 1
ATOM 1616 C C . ALA A 1 207 ? 12.581 -4.789 -24.654 1.00 90.88 207 ALA A C 1
ATOM 1618 O O . ALA A 1 207 ? 11.903 -5.804 -24.480 1.00 90.88 207 ALA A O 1
ATOM 1619 N N . ALA A 1 208 ? 13.673 -4.791 -25.426 1.00 89.00 208 ALA A N 1
ATOM 1620 C CA . ALA A 1 208 ? 14.166 -5.970 -26.133 1.00 89.00 208 ALA A CA 1
ATOM 1621 C C . ALA A 1 208 ? 14.596 -7.096 -25.176 1.00 89.00 208 ALA A C 1
ATOM 1623 O O . ALA A 1 208 ? 14.224 -8.256 -25.382 1.00 89.00 208 ALA A O 1
ATOM 1624 N N . ARG A 1 209 ? 15.328 -6.777 -24.096 1.00 89.75 209 ARG A N 1
ATOM 1625 C CA . ARG A 1 209 ? 15.712 -7.770 -23.073 1.00 89.75 209 ARG A CA 1
ATOM 1626 C C . ARG A 1 209 ? 14.495 -8.350 -22.354 1.00 89.75 209 ARG A C 1
ATOM 1628 O O . ARG A 1 209 ? 14.394 -9.570 -22.220 1.00 89.75 209 ARG A O 1
ATOM 1635 N N . LEU A 1 210 ? 13.545 -7.500 -21.955 1.00 90.88 210 LEU A N 1
ATOM 1636 C CA . LEU A 1 210 ? 12.279 -7.918 -21.346 1.00 90.88 210 LEU A CA 1
ATOM 1637 C C . LEU A 1 210 ? 11.483 -8.822 -22.287 1.00 90.88 210 LEU A C 1
ATOM 1639 O O . LEU A 1 210 ? 10.978 -9.850 -21.846 1.00 90.88 210 LEU A O 1
ATOM 1643 N N . LEU A 1 211 ? 11.407 -8.484 -23.577 1.00 89.31 211 LEU A N 1
ATOM 1644 C CA . LEU A 1 211 ? 10.746 -9.311 -24.584 1.00 89.31 211 LEU A CA 1
ATOM 1645 C C . LEU A 1 211 ? 11.424 -10.677 -24.733 1.00 89.31 211 LEU A C 1
ATOM 1647 O O . LEU A 1 211 ? 10.732 -11.696 -24.765 1.00 89.31 211 LEU A O 1
ATOM 1651 N N . SER A 1 212 ? 12.757 -10.716 -24.795 1.00 89.44 212 SER A N 1
ATOM 1652 C CA . SER A 1 212 ? 13.513 -11.970 -24.889 1.00 89.44 212 SER A CA 1
ATOM 1653 C C . SER A 1 212 ? 13.236 -12.873 -23.686 1.00 89.44 212 SER A C 1
ATOM 1655 O O . SER A 1 212 ? 12.810 -14.016 -23.857 1.00 89.44 212 SER A O 1
ATOM 1657 N N . ALA A 1 213 ? 13.388 -12.339 -22.470 1.00 89.50 213 ALA A N 1
ATOM 1658 C CA . ALA A 1 213 ? 13.121 -13.076 -21.238 1.00 89.50 213 ALA A CA 1
ATOM 1659 C C . ALA A 1 213 ? 11.654 -13.533 -21.159 1.00 89.50 213 ALA A C 1
ATOM 1661 O O . ALA A 1 213 ? 11.368 -14.676 -20.785 1.00 89.50 213 ALA A O 1
ATOM 1662 N N . TRP A 1 214 ? 10.713 -12.659 -21.538 1.00 90.19 214 TRP A N 1
ATOM 1663 C CA . TRP A 1 214 ? 9.279 -12.948 -21.552 1.00 90.19 214 TRP A CA 1
ATOM 1664 C C . TRP A 1 214 ? 8.950 -14.112 -22.488 1.00 90.19 214 TRP A C 1
ATOM 1666 O O . TRP A 1 214 ? 8.259 -15.048 -22.074 1.00 90.19 214 TRP A O 1
ATOM 1676 N N . ARG A 1 215 ? 9.485 -14.106 -23.714 1.00 89.00 215 ARG A N 1
ATOM 1677 C CA . ARG A 1 215 ? 9.287 -15.186 -24.692 1.00 89.00 215 ARG A CA 1
ATOM 1678 C C . ARG A 1 215 ? 9.895 -16.504 -24.236 1.00 89.00 215 ARG A C 1
ATOM 1680 O O . ARG A 1 215 ? 9.282 -17.543 -24.463 1.00 89.00 215 ARG A O 1
ATOM 1687 N N . GLU A 1 216 ? 11.052 -16.468 -23.585 1.00 90.19 216 GLU A N 1
ATOM 1688 C CA . GLU A 1 216 ? 11.702 -17.661 -23.042 1.00 90.19 216 GLU A CA 1
ATOM 1689 C C . GLU A 1 216 ? 10.885 -18.275 -21.893 1.00 90.19 216 GLU A C 1
ATOM 1691 O O . GLU A 1 216 ? 10.534 -19.454 -21.926 1.00 90.19 216 GLU A O 1
ATOM 1696 N N . THR A 1 217 ? 10.498 -17.463 -20.908 1.00 89.44 217 THR A N 1
ATOM 1697 C CA . THR A 1 217 ? 9.823 -17.937 -19.684 1.00 89.44 217 THR A CA 1
ATOM 1698 C C . THR A 1 217 ? 8.360 -18.333 -19.926 1.00 89.44 217 THR A C 1
ATOM 1700 O O . THR A 1 217 ? 7.824 -19.269 -19.312 1.00 89.44 217 THR A O 1
ATOM 1703 N N . TYR A 1 218 ? 7.686 -17.622 -20.831 1.00 87.69 218 TYR A N 1
ATOM 1704 C CA . TYR A 1 218 ? 6.257 -17.767 -21.112 1.00 87.69 218 TYR A CA 1
ATOM 1705 C C . TYR A 1 218 ? 5.984 -18.257 -22.540 1.00 87.69 218 TYR A C 1
ATOM 1707 O O . TYR A 1 218 ? 4.920 -17.973 -23.097 1.00 87.69 218 TYR A O 1
ATOM 1715 N N . ALA A 1 219 ? 6.904 -19.027 -23.128 1.00 87.38 219 ALA A N 1
ATOM 1716 C CA . ALA A 1 219 ? 6.742 -19.627 -24.452 1.00 87.38 219 ALA A CA 1
ATOM 1717 C C . ALA A 1 219 ? 5.377 -20.333 -24.598 1.00 87.38 219 ALA A C 1
ATOM 1719 O O . ALA A 1 219 ? 4.993 -21.160 -23.770 1.00 87.38 219 ALA A O 1
ATOM 1720 N N . GLY A 1 220 ? 4.613 -19.968 -25.635 1.00 84.75 220 GLY A N 1
ATOM 1721 C CA . GLY A 1 220 ? 3.266 -20.503 -25.892 1.00 84.75 220 GLY A CA 1
ATOM 1722 C C . GLY A 1 220 ? 2.159 -19.995 -24.953 1.00 84.75 220 GLY A C 1
ATOM 1723 O O . GLY A 1 220 ? 1.009 -20.402 -25.093 1.00 84.75 220 GLY A O 1
ATOM 1724 N N . ARG A 1 221 ? 2.478 -19.105 -24.005 1.00 87.69 221 ARG A N 1
ATOM 1725 C CA . ARG A 1 221 ? 1.548 -18.542 -23.010 1.00 87.69 221 ARG A CA 1
ATOM 1726 C C . ARG A 1 221 ? 1.876 -17.085 -22.661 1.00 87.69 221 ARG A C 1
ATOM 1728 O O . ARG A 1 221 ? 1.770 -16.688 -21.505 1.00 87.69 221 ARG A O 1
ATOM 1735 N N . LEU A 1 222 ? 2.260 -16.283 -23.655 1.00 83.81 222 LEU A N 1
ATOM 1736 C CA . LEU A 1 222 ? 2.751 -14.908 -23.471 1.00 83.81 222 LEU A CA 1
ATOM 1737 C C . LEU A 1 222 ? 1.803 -14.033 -22.630 1.00 83.81 222 LEU A C 1
ATOM 1739 O O . LEU A 1 222 ? 2.241 -13.353 -21.704 1.00 83.81 222 LEU A O 1
ATOM 1743 N N . ALA A 1 223 ? 0.491 -14.128 -22.858 1.00 84.44 223 ALA A N 1
ATOM 1744 C CA . ALA A 1 223 ? -0.513 -13.368 -22.108 1.00 84.44 223 ALA A CA 1
ATOM 1745 C C . ALA A 1 223 ? -0.598 -13.718 -20.605 1.00 84.44 223 ALA A C 1
ATOM 1747 O O . ALA A 1 223 ? -1.242 -12.985 -19.851 1.00 84.44 223 ALA A O 1
ATOM 1748 N N . ALA A 1 224 ? 0.032 -14.813 -20.159 1.00 87.00 224 ALA A N 1
ATOM 1749 C CA . ALA A 1 224 ? 0.036 -15.232 -18.760 1.00 87.00 224 ALA A CA 1
ATOM 1750 C C . ALA A 1 224 ? 0.929 -14.357 -17.866 1.00 87.00 224 ALA A C 1
ATOM 1752 O O . ALA A 1 224 ? 0.731 -14.366 -16.654 1.00 87.00 224 ALA A O 1
ATOM 1753 N N . TRP A 1 225 ? 1.878 -13.602 -18.432 1.00 87.50 225 TRP A N 1
ATOM 1754 C CA . TRP A 1 225 ? 2.727 -12.686 -17.668 1.00 87.50 225 TRP A CA 1
ATOM 1755 C C . TRP A 1 225 ? 2.106 -11.286 -17.583 1.00 87.50 225 TRP A C 1
ATOM 1757 O O . TRP A 1 225 ? 2.137 -10.561 -18.572 1.00 87.50 225 TRP A O 1
ATOM 1767 N N . PRO A 1 226 ? 1.582 -10.826 -16.433 1.00 83.25 226 PRO A N 1
ATOM 1768 C CA . PRO A 1 226 ? 0.823 -9.571 -16.366 1.00 83.25 226 PRO A CA 1
ATOM 1769 C C . PRO A 1 226 ? 1.598 -8.318 -16.810 1.00 83.25 226 PRO A C 1
ATOM 1771 O O . PRO A 1 226 ? 0.976 -7.334 -17.217 1.00 83.25 226 PRO A O 1
ATOM 1774 N N . GLY A 1 227 ? 2.935 -8.361 -16.755 1.00 82.94 227 GLY A N 1
ATOM 1775 C CA . GLY A 1 227 ? 3.827 -7.271 -17.158 1.00 82.94 227 GLY A CA 1
ATOM 1776 C C . GLY A 1 227 ? 3.750 -6.885 -18.630 1.00 82.94 227 GLY A C 1
ATOM 1777 O O . GLY A 1 227 ? 4.104 -5.756 -18.971 1.00 82.94 227 GLY A O 1
ATOM 1778 N N . TRP A 1 228 ? 3.204 -7.750 -19.495 1.00 86.88 228 TRP A N 1
ATOM 1779 C CA . TRP A 1 228 ? 3.058 -7.445 -20.921 1.00 86.88 228 TRP A CA 1
ATOM 1780 C C . TRP A 1 228 ? 2.293 -6.139 -21.166 1.00 86.88 228 TRP A C 1
ATOM 1782 O O . TRP A 1 228 ? 2.585 -5.433 -22.125 1.00 86.88 228 TRP A O 1
ATOM 1792 N N . ARG A 1 229 ? 1.356 -5.765 -20.282 1.00 87.31 229 ARG A N 1
ATOM 1793 C CA . ARG A 1 229 ? 0.562 -4.529 -20.410 1.00 87.31 229 ARG A CA 1
ATOM 1794 C C . ARG A 1 229 ? 1.400 -3.255 -20.329 1.00 87.31 229 ARG A C 1
ATOM 1796 O O . ARG A 1 229 ? 1.006 -2.250 -20.912 1.00 87.31 229 ARG A O 1
ATOM 1803 N N . SER A 1 230 ? 2.519 -3.304 -19.612 1.00 85.25 230 SER A N 1
ATOM 1804 C CA . SER A 1 230 ? 3.447 -2.180 -19.465 1.00 85.25 230 SER A CA 1
ATOM 1805 C C . SER A 1 230 ? 4.556 -2.214 -20.517 1.00 85.25 230 SER A C 1
ATOM 1807 O O . SER A 1 230 ? 5.074 -1.170 -20.883 1.00 85.25 230 SER A O 1
ATOM 1809 N N . VAL A 1 231 ? 4.910 -3.394 -21.034 1.00 88.75 231 VAL A N 1
ATOM 1810 C CA . VAL A 1 231 ? 6.016 -3.550 -21.998 1.00 88.75 231 VAL A CA 1
ATOM 1811 C C . VAL A 1 231 ? 5.545 -3.440 -23.452 1.00 88.75 231 VAL A C 1
ATOM 1813 O O . VAL A 1 231 ? 6.221 -2.826 -24.272 1.00 88.75 231 VAL A O 1
ATOM 1816 N N . LEU A 1 232 ? 4.367 -3.974 -23.786 1.00 89.69 232 LEU A N 1
ATOM 1817 C CA . LEU A 1 232 ? 3.838 -3.973 -25.154 1.00 89.69 232 LEU A CA 1
ATOM 1818 C C . LEU A 1 232 ? 3.691 -2.559 -25.754 1.00 89.69 232 LEU A C 1
ATOM 1820 O O . LEU A 1 232 ? 4.121 -2.368 -26.891 1.00 89.69 232 LEU A O 1
ATOM 1824 N N . PRO A 1 233 ? 3.153 -1.543 -25.042 1.00 89.62 233 PRO A N 1
ATOM 1825 C CA . PRO A 1 233 ? 3.081 -0.185 -25.584 1.00 89.62 233 PRO A CA 1
ATOM 1826 C C . PRO A 1 233 ? 4.456 0.406 -25.913 1.00 89.62 233 PRO A C 1
ATOM 1828 O O . PRO A 1 233 ? 4.594 1.089 -26.928 1.00 89.62 233 PRO A O 1
ATOM 1831 N N . ALA A 1 234 ? 5.471 0.116 -25.090 1.00 91.12 234 ALA A N 1
ATOM 1832 C CA . ALA A 1 234 ? 6.842 0.546 -25.334 1.00 91.12 234 ALA A CA 1
ATOM 1833 C C . ALA A 1 234 ? 7.406 -0.112 -26.599 1.00 91.12 234 ALA A C 1
ATOM 1835 O O . ALA A 1 234 ? 7.894 0.596 -27.476 1.00 91.12 234 ALA A O 1
ATOM 1836 N N . LEU A 1 235 ? 7.243 -1.435 -26.732 1.00 91.12 235 LEU A N 1
ATOM 1837 C CA . LEU A 1 235 ? 7.699 -2.193 -27.899 1.00 91.12 235 LEU A CA 1
ATOM 1838 C C . LEU A 1 235 ? 7.068 -1.690 -29.205 1.00 91.12 235 LEU A C 1
ATOM 1840 O O . LEU A 1 235 ? 7.775 -1.461 -30.183 1.00 91.12 235 LEU A O 1
ATOM 1844 N N . LEU A 1 236 ? 5.749 -1.466 -29.208 1.00 90.94 236 LEU A N 1
ATOM 1845 C CA . LEU A 1 236 ? 5.023 -0.943 -30.371 1.00 90.94 236 LEU A CA 1
ATOM 1846 C C . LEU A 1 236 ? 5.478 0.476 -30.736 1.00 90.94 236 LEU A C 1
ATOM 1848 O O . LEU A 1 236 ? 5.680 0.782 -31.908 1.00 90.94 236 LEU A O 1
ATOM 1852 N N . ARG A 1 237 ? 5.671 1.346 -29.736 1.00 91.88 237 ARG A N 1
ATOM 1853 C CA . ARG A 1 237 ? 6.166 2.721 -29.926 1.00 91.88 237 ARG A CA 1
ATOM 1854 C C . ARG A 1 237 ? 7.596 2.763 -30.467 1.00 91.88 237 ARG A C 1
ATOM 1856 O O . ARG A 1 237 ? 7.947 3.715 -31.154 1.00 91.88 237 ARG A O 1
ATOM 1863 N N . GLN A 1 238 ? 8.410 1.779 -30.109 1.00 91.06 238 GLN A N 1
ATOM 1864 C CA . GLN A 1 238 ? 9.805 1.632 -30.527 1.00 91.06 238 GLN A CA 1
ATOM 1865 C C . GLN A 1 238 ? 9.952 0.796 -31.808 1.00 91.06 238 GLN A C 1
ATOM 1867 O O . GLN A 1 238 ? 11.070 0.486 -32.203 1.00 91.06 238 GLN A O 1
ATOM 1872 N N . GLU A 1 239 ? 8.835 0.453 -32.459 1.00 87.50 239 GLU A N 1
ATOM 1873 C CA . GLU A 1 239 ? 8.793 -0.264 -33.736 1.00 87.50 239 GLU A CA 1
ATOM 1874 C C . GLU A 1 239 ? 9.459 -1.651 -33.704 1.00 87.50 239 GLU A C 1
ATOM 1876 O O . GLU A 1 239 ? 9.943 -2.123 -34.729 1.00 87.50 239 GLU A O 1
ATOM 1881 N N . HIS A 1 240 ? 9.436 -2.344 -32.557 1.00 81.00 240 HIS A N 1
ATOM 1882 C CA . HIS A 1 240 ? 9.904 -3.732 -32.464 1.00 81.00 240 HIS A CA 1
ATOM 1883 C C . HIS A 1 240 ? 8.983 -4.662 -33.277 1.00 81.00 240 HIS A C 1
ATOM 1885 O O . HIS A 1 240 ? 7.826 -4.854 -32.883 1.00 81.00 240 HIS A O 1
ATOM 1891 N N . PRO A 1 241 ? 9.448 -5.251 -34.399 1.00 75.44 241 PRO A N 1
ATOM 1892 C CA . PRO A 1 241 ? 8.602 -6.045 -35.297 1.00 75.44 241 PRO A CA 1
ATOM 1893 C C . PRO A 1 241 ? 7.978 -7.273 -34.626 1.00 75.44 241 PRO A C 1
ATOM 1895 O O . PRO A 1 241 ? 6.899 -7.719 -35.000 1.00 75.44 241 PRO A O 1
ATOM 1898 N N . GLU A 1 242 ? 8.626 -7.797 -33.594 1.00 75.19 242 GLU A N 1
ATOM 1899 C CA . GLU A 1 242 ? 8.180 -8.970 -32.851 1.00 75.19 242 GLU A CA 1
ATOM 1900 C C . GLU A 1 242 ? 6.973 -8.714 -31.939 1.00 75.19 242 GLU A C 1
ATOM 1902 O O . GLU A 1 242 ? 6.441 -9.666 -31.375 1.00 75.19 242 GLU A O 1
ATOM 1907 N N . ALA A 1 243 ? 6.573 -7.453 -31.745 1.00 74.69 243 ALA A N 1
ATOM 1908 C CA . ALA A 1 243 ? 5.455 -7.064 -30.887 1.00 74.69 243 ALA A CA 1
ATOM 1909 C C . ALA A 1 243 ? 4.107 -6.959 -31.623 1.00 74.69 243 ALA A C 1
ATOM 1911 O O . ALA A 1 243 ? 3.093 -6.652 -30.996 1.00 74.69 243 ALA A O 1
ATOM 1912 N N . TRP A 1 244 ? 4.104 -7.158 -32.945 1.00 68.81 244 TRP A N 1
ATOM 1913 C CA . TRP A 1 244 ? 2.912 -7.056 -33.796 1.00 68.81 244 TRP A CA 1
ATOM 1914 C C . TRP A 1 244 ? 2.130 -8.374 -33.906 1.00 68.81 244 TRP A C 1
ATOM 1916 O O . TRP A 1 244 ? 0.958 -8.339 -34.285 1.00 68.81 244 TRP A O 1
ATOM 1926 N N . ASP A 1 245 ? 2.772 -9.494 -33.559 1.00 68.69 245 ASP A N 1
ATOM 1927 C CA . ASP A 1 245 ? 2.203 -10.848 -33.493 1.00 68.69 245 ASP A CA 1
ATOM 1928 C C . ASP A 1 245 ? 1.652 -11.168 -32.089 1.00 68.69 245 ASP A C 1
ATOM 1930 O O . ASP A 1 245 ? 0.589 -11.830 -32.004 1.00 68.69 245 ASP A O 1
#

Organism: NCBI:txid66428

Sequence (245 aa):
MVVLVGLNTNRPAGQQSDLSRIKAWWRTLGGDRFAVLPPPTRSRYTQSDGHEDAAEMFATRGIAADTSFAYWHWQSHDAFARSGDLQGVLYLHWGGDHATVATGLGEGPPGYRIVNNGPQGAFQLDKITAADADGLPDPEDTAGVRQFLARLDEPRSRKTRAREYDPLTAAEERWLHDRLADPVDLDAAVRFTAPLEHRRALTPDEAARLLSAWRETYAGRLAAWPGWRSVLPALLRQEHPEAWD

Radius of gyration: 22.24 Å; chains: 1; bounding box: 52×36×64 Å

Foldseek 3Di:
DDDPPPPCPDDPPPDDAPQRQQLVQLVVFDDVLEDEQHAEDLQQADPVSVLVSLCVVCVVVVNDNLRKYKYAGVVLVVCADPSNHRQHKRFIDIDHDPVVVCVRCDQHGPQWGWDDPPPVGTITIAGDADADPLRQGDPVPSRSLVVVLVLLPDFPDPPDPQGHGDDDDPVLLVVLVVQLPPPDDLLSNLSSLQSCLSVLNQDPVSLVNSVVVLCVVQPVRSVVRVSCVSSLVSCVVVVPVVSVD

pLDDT: mean 87.5, std 13.97, range [26.69, 98.06]